Protein AF-A0A5P6NYV6-F1 (afdb_monomer_lite)

Radius of gyration: 44.16 Å; chains: 1; bounding box: 91×89×135 Å

Organism: NCBI:txid244734

pLDDT: mean 71.43, std 21.89, range [35.16, 98.62]

Foldseek 3Di:
DPDPPPVVVVVVVVVVVCCVVVVVVPPCDDPPDDDPDDDDDPDDDDDDDDDDDDDDDDDDDDDDDDDDDDDDDDDDDDDDDDDDDDDDDDDDDDDDDDDDDDDDDDDDPDPDPPVVVVVVVVVVVVVVVVVVVVVVVVCVVQPPDVVNVVVVVVVVVVVCVVVVVPPDDPDPPPDPPPDPPQPDCVVCVPSNVVVVVVVVCVVCVVVVVVVLVVQQVVLQVVLCVVVPPLLVVLVVVLVPDDPPDPVSVVLQVCLSPDNRSSVSSSVVSVVVVCCVQCNPDVVSSVVVVVVVVVVVLVVDPVSVVVVVVVVVVDVVVDDPDDPPPVPPDDPPPPDDDDDDDDDDPDPPPPPPCVVVVVVVVVVD

Sequence (364 aa):
MGQLREVDAISDAIMETEKEIAGEAWGNEETSALDETGGRALESMGQGLEGQHEVEDGDASSEEQEDGDSEETEEAEEGEDGEEGDEAGTETAGDGKTAQQQREQEPPAGRVPSGKLREEAEKRRLAEARVTELEAKLAGTTGDNPKIAALEAQLQQLTSILNGQRQSPQAVKEEPKAEPEVPDIFENPKGFVEHILGAVQQAVAPVRQDVRKNAVETSFALAHATHKDTFGKAFEAINGLNPQNPDDRATVQRIYNSANPGEELVRWHKRSQALARFGEDPDAAEARIREDTRQALLKDPEFRKQLIADLRGEAAAGENGPARTTTRLPQSLARAGGSNLGVERGDHVVNDNSDQSVADAAWR

Structure (mmCIF, N/CA/C/O backbone):
data_AF-A0A5P6NYV6-F1
#
_entry.id   AF-A0A5P6NYV6-F1
#
loop_
_atom_site.group_PDB
_atom_site.id
_atom_site.type_symbol
_atom_site.label_atom_id
_atom_site.label_alt_id
_atom_site.label_comp_id
_atom_site.label_asym_id
_atom_site.label_entity_id
_atom_site.label_seq_id
_atom_site.pdbx_PDB_ins_code
_atom_site.Cartn_x
_atom_site.Cartn_y
_atom_site.Cartn_z
_atom_site.occupancy
_atom_site.B_iso_or_equiv
_atom_site.auth_seq_id
_atom_site.auth_comp_id
_atom_site.auth_asym_id
_atom_site.auth_atom_id
_atom_site.pdbx_PDB_model_num
ATOM 1 N N . MET A 1 1 ? 19.848 33.951 4.422 1.00 45.72 1 MET A N 1
ATOM 2 C CA . MET A 1 1 ? 20.210 32.650 3.816 1.00 45.72 1 MET A CA 1
ATOM 3 C C . MET A 1 1 ? 21.134 31.897 4.770 1.00 45.72 1 MET A C 1
ATOM 5 O O . MET A 1 1 ? 22.339 31.946 4.588 1.00 45.72 1 MET A O 1
ATOM 9 N N . GLY A 1 2 ? 20.590 31.274 5.822 1.00 50.22 2 GLY A N 1
ATOM 10 C CA . GLY A 1 2 ? 21.421 30.610 6.840 1.00 50.22 2 GLY A CA 1
ATOM 11 C C . GLY A 1 2 ? 20.675 29.761 7.876 1.00 50.22 2 GLY A C 1
ATOM 12 O O . GLY A 1 2 ? 21.238 29.505 8.921 1.00 50.22 2 GLY A O 1
ATOM 13 N N . GLN A 1 3 ? 19.429 29.344 7.618 1.00 52.81 3 GLN A N 1
ATOM 14 C CA . GLN A 1 3 ? 18.601 28.590 8.583 1.00 52.81 3 GLN A CA 1
ATOM 15 C C . GLN A 1 3 ? 18.134 27.220 8.052 1.00 52.81 3 GLN A C 1
ATOM 17 O O . GLN A 1 3 ? 17.243 26.604 8.616 1.00 52.81 3 GLN A O 1
ATOM 22 N N . LEU A 1 4 ? 18.721 26.730 6.954 1.00 48.78 4 LEU A N 1
ATOM 23 C CA . LEU A 1 4 ? 18.316 25.475 6.296 1.00 48.78 4 LEU A CA 1
ATOM 24 C C . LEU A 1 4 ? 19.298 24.309 6.517 1.00 48.78 4 LEU A C 1
ATOM 26 O O . LEU A 1 4 ? 19.184 23.306 5.832 1.00 48.78 4 LEU A O 1
ATOM 30 N N . ARG A 1 5 ? 20.272 24.427 7.431 1.00 55.50 5 ARG A N 1
ATOM 31 C CA . ARG A 1 5 ? 21.264 23.358 7.692 1.00 55.50 5 ARG A CA 1
ATOM 32 C C . ARG A 1 5 ? 21.202 22.739 9.091 1.00 55.50 5 ARG A C 1
ATOM 34 O O . ARG A 1 5 ? 21.848 21.730 9.318 1.00 55.50 5 ARG A O 1
ATOM 41 N N . GLU A 1 6 ? 20.430 23.304 10.015 1.00 53.34 6 GLU A N 1
ATOM 42 C CA . GLU A 1 6 ? 20.328 22.777 11.388 1.00 53.34 6 GLU A CA 1
ATOM 43 C C . GLU A 1 6 ? 19.275 21.663 11.522 1.00 53.34 6 GLU A C 1
ATOM 45 O O . GLU A 1 6 ? 19.345 20.856 12.441 1.00 53.34 6 GLU A O 1
ATOM 50 N N . VAL A 1 7 ? 18.323 21.574 10.584 1.00 54.22 7 VAL A N 1
ATOM 51 C CA . VAL A 1 7 ? 17.251 20.561 10.615 1.00 54.22 7 VAL A CA 1
ATOM 52 C C . VAL A 1 7 ? 17.763 19.165 10.224 1.00 54.22 7 VAL A C 1
ATOM 54 O O . VAL A 1 7 ? 17.265 18.170 10.750 1.00 54.22 7 VAL A O 1
ATOM 57 N N . ASP A 1 8 ? 18.800 19.087 9.384 1.00 62.78 8 ASP A N 1
ATOM 58 C CA . ASP A 1 8 ? 19.423 17.810 9.005 1.00 62.78 8 ASP A CA 1
ATOM 59 C C . ASP A 1 8 ? 20.246 17.222 10.159 1.00 62.78 8 ASP A C 1
ATOM 61 O O . ASP A 1 8 ? 20.111 16.044 10.461 1.00 62.78 8 ASP A O 1
ATOM 65 N N . ALA A 1 9 ? 20.999 18.046 10.897 1.00 64.31 9 ALA A N 1
ATOM 66 C CA . ALA A 1 9 ? 21.828 17.565 12.007 1.00 64.31 9 ALA A CA 1
ATOM 67 C C . ALA A 1 9 ? 21.004 16.951 13.155 1.00 64.31 9 ALA A C 1
ATOM 69 O O . ALA A 1 9 ? 21.427 15.986 13.785 1.00 64.31 9 ALA A O 1
ATOM 70 N N . ILE A 1 10 ? 19.809 17.493 13.417 1.00 60.81 10 ILE A N 1
ATOM 71 C CA . ILE A 1 10 ? 18.901 16.950 14.437 1.00 60.81 10 ILE A CA 1
ATOM 72 C C . ILE A 1 10 ? 18.224 15.669 13.932 1.00 60.81 10 ILE A C 1
ATOM 74 O O . ILE A 1 10 ? 18.033 14.737 14.708 1.00 60.81 10 ILE A O 1
ATOM 78 N N . SER A 1 11 ? 17.888 15.598 12.641 1.00 69.25 11 SER A N 1
ATOM 79 C CA . SER A 1 11 ? 17.292 14.391 12.052 1.00 69.25 11 SER A CA 1
ATOM 80 C C . SER A 1 11 ? 18.287 13.229 12.021 1.00 69.25 11 SER A C 1
ATOM 82 O O . SER A 1 11 ? 17.909 12.105 12.345 1.00 69.25 11 SER A O 1
ATOM 84 N N . ASP A 1 12 ? 19.559 13.502 11.725 1.00 73.31 12 ASP A N 1
ATOM 85 C CA . ASP A 1 12 ? 20.626 12.498 11.760 1.00 73.31 12 ASP A CA 1
ATOM 86 C C . ASP A 1 12 ? 20.886 11.998 13.191 1.00 73.31 12 ASP A C 1
ATOM 88 O O . ASP A 1 12 ? 20.961 10.790 13.409 1.00 73.31 12 ASP A O 1
ATOM 92 N N . ALA A 1 13 ? 20.903 12.894 14.186 1.00 70.62 13 ALA A N 1
ATOM 93 C CA . ALA A 1 13 ? 21.070 12.508 15.590 1.00 70.62 13 ALA A CA 1
ATOM 94 C C . ALA A 1 13 ? 19.907 11.643 16.123 1.00 70.62 13 ALA A C 1
ATOM 96 O O . ALA A 1 13 ? 20.136 10.723 16.911 1.00 70.62 13 ALA A O 1
ATOM 97 N N . ILE A 1 14 ? 18.668 11.904 15.681 1.00 72.12 14 ILE A N 1
ATOM 98 C CA . ILE A 1 14 ? 17.492 11.085 16.030 1.00 72.12 14 ILE A CA 1
ATOM 99 C C . ILE A 1 14 ? 17.562 9.714 15.343 1.00 72.12 14 ILE A C 1
ATOM 101 O O . ILE A 1 14 ? 17.297 8.701 15.985 1.00 72.12 14 ILE A O 1
ATOM 105 N N . MET A 1 15 ? 17.965 9.654 14.069 1.00 75.81 15 MET A N 1
ATOM 106 C CA . MET A 1 15 ? 18.125 8.374 13.366 1.00 75.81 15 MET A CA 1
ATOM 107 C C . MET A 1 15 ? 19.238 7.509 13.970 1.00 75.81 15 MET A C 1
ATOM 109 O O . MET A 1 15 ? 19.109 6.285 13.998 1.00 75.81 15 MET A O 1
ATOM 113 N N . GLU A 1 16 ? 20.320 8.117 14.457 1.00 76.00 16 GLU A N 1
ATOM 114 C CA . GLU A 1 16 ? 21.422 7.388 15.089 1.00 76.00 16 GLU A CA 1
ATOM 115 C C . GLU A 1 16 ? 21.021 6.824 16.462 1.00 76.00 16 GLU A C 1
ATOM 117 O O . GLU A 1 16 ? 21.255 5.645 16.729 1.00 76.00 16 GLU A O 1
ATOM 122 N N . THR A 1 17 ? 20.291 7.598 17.273 1.00 72.62 17 THR A N 1
ATOM 123 C CA . THR A 1 17 ? 19.775 7.124 18.572 1.00 72.62 17 THR A CA 1
ATOM 124 C C . THR A 1 17 ? 18.641 6.102 18.440 1.00 72.62 17 THR A C 1
ATOM 126 O O . THR A 1 17 ? 18.594 5.144 19.213 1.00 72.62 17 THR A O 1
ATOM 129 N N . GLU A 1 18 ? 17.756 6.218 17.442 1.00 72.88 18 GLU A N 1
ATOM 130 C CA . GLU A 1 18 ? 16.756 5.170 17.169 1.00 72.88 18 GLU A CA 1
ATOM 131 C C . GLU A 1 18 ? 17.407 3.858 16.715 1.00 72.88 18 GLU A C 1
ATOM 133 O O . GLU A 1 18 ? 16.921 2.779 17.060 1.00 72.88 18 GLU A O 1
ATOM 138 N N . LYS A 1 19 ? 18.522 3.924 15.979 1.00 72.50 19 LYS A N 1
ATOM 139 C CA . LYS A 1 19 ? 19.246 2.734 15.524 1.00 72.50 19 LYS A CA 1
ATOM 140 C C . LYS A 1 19 ? 19.965 2.014 16.668 1.00 72.50 19 LYS A C 1
ATOM 142 O O . LYS A 1 19 ? 20.001 0.786 16.657 1.00 72.50 19 LYS A O 1
ATOM 147 N N . GLU A 1 20 ? 20.485 2.750 17.647 1.00 68.62 20 GLU A N 1
ATOM 148 C CA . GLU A 1 20 ? 21.112 2.183 18.847 1.00 68.62 20 GLU A CA 1
ATOM 149 C C . GLU A 1 20 ? 20.072 1.481 19.739 1.00 68.62 20 GLU A C 1
ATOM 151 O O . GLU A 1 20 ? 20.229 0.306 20.069 1.00 68.62 20 GLU A O 1
ATOM 156 N N . ILE A 1 21 ? 18.935 2.135 20.010 1.00 65.69 21 ILE A N 1
ATOM 157 C CA . ILE A 1 21 ? 17.871 1.580 20.868 1.00 65.69 21 ILE A CA 1
ATOM 158 C C . ILE A 1 21 ? 17.148 0.399 20.196 1.00 65.69 21 ILE A C 1
ATOM 160 O O . ILE A 1 21 ? 16.809 -0.589 20.852 1.00 65.69 21 ILE A O 1
ATOM 164 N N . ALA A 1 22 ? 16.891 0.473 18.886 1.00 66.12 22 ALA A N 1
ATOM 165 C CA . ALA A 1 22 ? 16.206 -0.601 18.167 1.00 66.12 22 ALA A CA 1
ATOM 166 C C . ALA A 1 22 ? 17.133 -1.778 17.823 1.00 66.12 22 ALA A C 1
ATOM 168 O O . ALA A 1 22 ? 16.659 -2.913 17.730 1.00 66.12 22 ALA A O 1
ATOM 169 N N . GLY A 1 23 ? 18.436 -1.529 17.648 1.00 54.09 23 GLY A N 1
ATOM 170 C CA . GLY A 1 23 ? 19.429 -2.566 17.366 1.00 54.09 23 GLY A CA 1
ATOM 171 C C . GLY A 1 23 ? 19.606 -3.543 18.527 1.00 54.09 23 GLY A C 1
ATOM 172 O O . GLY A 1 23 ? 19.670 -4.752 18.307 1.00 54.09 23 GLY A O 1
ATOM 173 N N . GLU A 1 24 ? 19.592 -3.039 19.761 1.00 51.56 24 GLU A N 1
ATOM 174 C CA . GLU A 1 24 ? 19.810 -3.851 20.964 1.00 51.56 24 GLU A CA 1
ATOM 175 C C . GLU A 1 24 ? 18.581 -4.707 21.338 1.00 51.56 24 GLU A C 1
ATOM 177 O O . GLU A 1 24 ? 18.712 -5.808 21.869 1.00 51.56 24 GLU A O 1
ATOM 182 N N . ALA A 1 25 ? 17.370 -4.265 20.977 1.00 52.41 25 ALA A N 1
ATOM 183 C CA . ALA A 1 25 ? 16.128 -4.991 21.262 1.00 52.41 25 ALA A CA 1
ATOM 184 C C . ALA A 1 25 ? 15.813 -6.133 20.272 1.00 52.41 25 ALA A C 1
ATOM 186 O O . ALA A 1 25 ? 14.946 -6.962 20.555 1.00 52.41 25 ALA A O 1
ATOM 187 N N . TRP A 1 26 ? 16.486 -6.182 19.116 1.00 53.50 26 TRP A N 1
ATOM 188 C CA . TRP A 1 26 ? 16.190 -7.141 18.041 1.00 53.50 26 TRP A CA 1
ATOM 189 C C . TRP A 1 26 ? 17.294 -8.160 17.771 1.00 53.50 26 TRP A C 1
ATOM 191 O O . TRP A 1 26 ? 17.193 -8.863 16.771 1.00 53.50 26 TRP A O 1
ATOM 201 N N . GLY A 1 27 ? 18.304 -8.280 18.643 1.00 46.75 27 GLY A N 1
ATOM 202 C CA . GLY A 1 27 ? 19.208 -9.440 18.680 1.00 46.75 27 GLY A CA 1
ATOM 203 C C . GLY A 1 27 ? 19.739 -9.887 17.316 1.00 46.75 27 GLY A C 1
ATOM 204 O O . GLY A 1 27 ? 19.848 -11.084 17.062 1.00 46.75 27 GLY A O 1
ATOM 205 N N . ASN A 1 28 ? 20.027 -8.943 16.417 1.00 44.19 28 ASN A N 1
ATOM 206 C CA . ASN A 1 28 ? 20.630 -9.251 15.129 1.00 44.19 28 ASN A CA 1
ATOM 207 C C . ASN A 1 28 ? 22.142 -9.340 15.329 1.00 44.19 28 ASN A C 1
ATOM 209 O O . ASN A 1 28 ? 22.897 -8.494 14.851 1.00 44.19 28 ASN A O 1
ATOM 213 N N . GLU A 1 29 ? 22.568 -10.378 16.051 1.00 45.19 29 GLU A N 1
ATOM 214 C CA . GLU A 1 29 ? 23.887 -10.946 15.819 1.00 45.19 29 GLU A CA 1
ATOM 215 C C . GLU A 1 29 ? 23.971 -11.313 14.338 1.00 45.19 29 GLU A C 1
ATOM 217 O O . GLU A 1 29 ? 23.074 -11.937 13.760 1.00 45.19 29 GLU A O 1
ATOM 222 N N . GLU A 1 30 ? 25.040 -10.841 13.714 1.00 43.91 30 GLU A N 1
ATOM 223 C CA . GLU A 1 30 ? 25.398 -11.086 12.332 1.00 43.91 30 GLU A CA 1
ATOM 224 C C . GLU A 1 30 ? 25.262 -12.577 11.997 1.00 43.91 30 GLU A C 1
ATOM 226 O O . GLU A 1 30 ? 26.127 -13.398 12.308 1.00 43.91 30 GLU A O 1
ATOM 231 N N . THR A 1 31 ? 24.186 -12.931 11.290 1.00 40.81 31 THR A N 1
ATOM 232 C CA . THR A 1 31 ? 24.109 -14.195 10.558 1.00 40.81 31 THR A CA 1
ATOM 233 C C . THR A 1 31 ? 25.052 -14.089 9.369 1.00 40.81 31 THR A C 1
ATOM 235 O O . THR A 1 31 ? 24.697 -13.749 8.241 1.00 40.81 31 THR A O 1
ATOM 238 N N . SER A 1 32 ? 26.318 -14.324 9.688 1.00 40.31 32 SER A N 1
ATOM 239 C CA . SER A 1 32 ? 27.393 -14.586 8.756 1.00 40.31 32 SER A CA 1
ATOM 240 C C . SER A 1 32 ? 26.958 -15.670 7.770 1.00 40.31 32 SER A C 1
ATOM 242 O O . SER A 1 32 ? 26.431 -16.724 8.121 1.00 40.31 32 SER A O 1
ATOM 244 N N . ALA A 1 33 ? 27.148 -15.357 6.493 1.00 49.09 33 ALA A N 1
ATOM 245 C CA . ALA A 1 33 ? 26.894 -16.239 5.375 1.00 49.09 33 ALA A CA 1
ATOM 246 C C . ALA A 1 33 ? 27.782 -17.487 5.470 1.00 49.09 33 ALA A C 1
ATOM 248 O O . ALA A 1 33 ? 28.960 -17.421 5.132 1.00 49.09 33 ALA A O 1
ATOM 249 N N . LEU A 1 34 ? 27.215 -18.609 5.910 1.00 46.88 34 LEU A N 1
ATOM 250 C CA . LEU A 1 34 ? 27.784 -19.953 5.795 1.00 46.88 34 LEU A CA 1
ATOM 251 C C . LEU A 1 34 ? 26.662 -20.971 6.032 1.00 46.88 34 LEU A C 1
ATOM 253 O O . LEU A 1 34 ? 26.272 -21.199 7.168 1.00 46.88 34 LEU A O 1
ATOM 257 N N . ASP A 1 35 ? 26.094 -21.518 4.955 1.00 38.09 35 ASP A N 1
ATOM 258 C CA . ASP A 1 35 ? 26.150 -22.958 4.645 1.00 38.09 35 ASP A CA 1
ATOM 259 C C . ASP A 1 35 ? 25.293 -23.246 3.393 1.00 38.09 35 ASP A C 1
ATOM 261 O O . ASP A 1 35 ? 24.081 -23.468 3.445 1.00 38.09 35 ASP A O 1
ATOM 265 N N . GLU A 1 36 ? 25.938 -23.217 2.224 1.00 46.94 36 GLU A N 1
ATOM 266 C CA . GLU A 1 36 ? 25.443 -23.864 1.008 1.00 46.94 36 GLU A CA 1
ATOM 267 C C . GLU A 1 36 ? 25.688 -25.377 1.105 1.00 46.94 36 GLU A C 1
ATOM 269 O O . GLU A 1 36 ? 26.471 -25.940 0.343 1.00 46.94 36 GLU A O 1
ATOM 274 N N . THR A 1 37 ? 25.000 -26.080 2.001 1.00 44.66 37 THR A N 1
ATOM 275 C CA . THR A 1 37 ? 24.811 -27.525 1.839 1.00 44.66 37 THR A CA 1
ATOM 276 C C . THR A 1 37 ? 23.390 -27.931 2.211 1.00 44.66 37 THR A C 1
ATOM 278 O O . THR A 1 37 ? 22.928 -27.854 3.345 1.00 44.66 37 THR A O 1
ATOM 281 N N . GLY A 1 38 ? 22.645 -28.345 1.186 1.00 49.50 38 GLY A N 1
ATOM 282 C CA . GLY A 1 38 ? 21.266 -28.784 1.312 1.00 49.50 38 GLY A CA 1
ATOM 283 C C . GLY A 1 38 ? 21.120 -30.002 2.223 1.00 49.50 38 GLY A C 1
ATOM 284 O O . GLY A 1 38 ? 21.649 -31.074 1.940 1.00 49.50 38 GLY A O 1
ATOM 285 N N . GLY A 1 39 ? 20.291 -29.849 3.252 1.00 43.47 39 GLY A N 1
ATOM 286 C CA . GLY A 1 39 ? 19.794 -30.935 4.087 1.00 43.47 39 GLY A CA 1
ATOM 287 C C . GLY A 1 39 ? 18.360 -30.655 4.518 1.00 43.47 39 GLY A C 1
ATOM 288 O O . GLY A 1 39 ? 18.115 -30.031 5.543 1.00 43.47 39 GLY A O 1
ATOM 289 N N . ARG A 1 40 ? 17.384 -31.110 3.723 1.00 52.56 40 ARG A N 1
ATOM 290 C CA . ARG A 1 40 ? 15.976 -31.161 4.135 1.00 52.56 40 ARG A CA 1
ATOM 291 C C . ARG A 1 40 ? 15.805 -32.263 5.183 1.00 52.56 40 ARG A C 1
ATOM 293 O O . ARG A 1 40 ? 15.750 -33.434 4.822 1.00 52.56 40 ARG A O 1
ATOM 300 N N . ALA A 1 41 ? 15.650 -31.880 6.444 1.00 46.06 41 ALA A N 1
ATOM 301 C CA . ALA A 1 41 ? 15.046 -32.708 7.486 1.00 46.06 41 ALA A CA 1
ATOM 302 C C . ALA A 1 41 ? 14.082 -31.833 8.298 1.00 46.06 41 ALA A C 1
ATOM 304 O O . ALA A 1 41 ? 14.382 -31.363 9.389 1.00 46.06 41 ALA A O 1
ATOM 305 N N . LEU A 1 42 ? 12.928 -31.556 7.691 1.00 51.06 42 LEU A N 1
ATOM 306 C CA . LEU A 1 42 ? 11.812 -30.843 8.297 1.00 51.06 42 LEU A CA 1
ATOM 307 C C . LEU A 1 42 ? 10.813 -31.875 8.825 1.00 51.06 42 LEU A C 1
ATOM 309 O O . LEU A 1 42 ? 9.749 -32.046 8.250 1.00 51.06 42 LEU A O 1
ATOM 313 N N . GLU A 1 43 ? 11.184 -32.608 9.870 1.00 50.41 43 GLU A N 1
ATOM 314 C CA . GLU A 1 43 ? 10.279 -33.488 10.612 1.00 50.41 43 GLU A CA 1
ATOM 315 C C . GLU A 1 43 ? 10.879 -33.725 12.004 1.00 50.41 43 GLU A C 1
ATOM 317 O O . GLU A 1 43 ? 12.049 -34.068 12.121 1.00 50.41 43 GLU A O 1
ATOM 322 N N . SER A 1 44 ? 10.059 -33.560 13.046 1.00 57.62 44 SER A N 1
ATOM 323 C CA . SER A 1 44 ? 10.363 -33.836 14.460 1.00 57.62 44 SER A CA 1
ATOM 324 C C . SER A 1 44 ? 11.037 -32.728 15.285 1.00 57.62 44 SER A C 1
ATOM 326 O O . SER A 1 44 ? 12.153 -32.903 15.757 1.00 57.62 44 SER A O 1
ATOM 328 N N . MET A 1 45 ? 10.292 -31.671 15.629 1.00 48.06 45 MET A N 1
ATOM 329 C CA . MET A 1 45 ? 10.371 -31.084 16.980 1.00 48.06 45 MET A CA 1
ATOM 330 C C . MET A 1 45 ? 8.988 -30.618 17.431 1.00 48.06 45 MET A C 1
ATOM 332 O O . MET A 1 45 ? 8.571 -29.481 17.235 1.00 48.06 45 MET A O 1
ATOM 336 N N . GLY A 1 46 ? 8.258 -31.557 18.017 1.00 51.31 46 GLY A N 1
ATOM 337 C CA . GLY A 1 46 ? 6.996 -31.317 18.691 1.00 51.31 46 GLY A CA 1
ATOM 338 C C . GLY A 1 46 ? 6.740 -32.448 19.672 1.00 51.31 46 GLY A C 1
ATOM 339 O O . GLY A 1 46 ? 5.952 -33.329 19.356 1.00 51.31 46 GLY A O 1
ATOM 340 N N . GLN A 1 47 ? 7.439 -32.451 20.815 1.00 48.78 47 GLN A N 1
ATOM 341 C CA . GLN A 1 47 ? 7.050 -33.169 22.042 1.00 48.78 47 GLN A CA 1
ATOM 342 C C . GLN A 1 47 ? 8.027 -32.900 23.205 1.00 48.78 47 GLN A C 1
ATOM 344 O O . GLN A 1 47 ? 9.232 -33.033 23.030 1.00 48.78 47 GLN A O 1
ATOM 349 N N . GLY A 1 48 ? 7.473 -32.591 24.388 1.00 47.66 48 GLY A N 1
ATOM 350 C CA . GLY A 1 48 ? 8.160 -32.474 25.690 1.00 47.66 48 GLY A CA 1
ATOM 351 C C . GLY A 1 48 ? 8.465 -31.019 26.059 1.00 47.66 48 GLY A C 1
ATOM 352 O O . GLY A 1 48 ? 9.379 -30.434 25.503 1.00 47.66 48 GLY A O 1
ATOM 353 N N . LEU A 1 49 ? 7.705 -30.294 26.884 1.00 45.56 49 LEU A N 1
ATOM 354 C CA . LEU A 1 49 ? 7.016 -30.634 28.135 1.00 45.56 49 LEU A CA 1
ATOM 355 C C . LEU A 1 49 ? 7.970 -31.181 29.220 1.00 45.56 49 LEU A C 1
ATOM 357 O O . LEU A 1 49 ? 8.458 -32.297 29.109 1.00 45.56 49 LEU A O 1
ATOM 361 N N . GLU A 1 50 ? 8.104 -30.371 30.278 1.00 46.91 50 GLU A N 1
ATOM 362 C CA . GLU A 1 50 ? 8.428 -30.716 31.674 1.00 46.91 50 GLU A CA 1
ATOM 363 C C . GLU A 1 50 ? 9.898 -30.915 32.087 1.00 46.91 50 GLU A C 1
ATOM 365 O O . GLU A 1 50 ? 10.484 -31.972 31.914 1.00 46.91 50 GLU A O 1
ATOM 370 N N . GLY A 1 51 ? 10.402 -29.924 32.836 1.00 49.84 51 GLY A N 1
ATOM 371 C CA . GLY A 1 51 ? 10.890 -30.172 34.195 1.00 49.84 51 GLY A CA 1
ATOM 372 C C . GLY A 1 51 ? 12.372 -30.513 34.393 1.00 49.84 51 GLY A C 1
ATOM 373 O O . GLY A 1 51 ? 12.837 -31.562 33.981 1.00 49.84 51 GLY A O 1
ATOM 374 N N . GLN A 1 52 ? 13.007 -29.690 35.238 1.00 43.91 52 GLN A N 1
ATOM 375 C CA . GLN A 1 52 ? 14.156 -30.008 36.103 1.00 43.91 52 GLN A CA 1
ATOM 376 C C . GLN A 1 52 ? 15.527 -30.150 35.417 1.00 43.91 52 GLN A C 1
ATOM 378 O O . GLN A 1 52 ? 15.785 -31.103 34.697 1.00 43.91 52 GLN A O 1
ATOM 383 N N . HIS A 1 53 ? 16.463 -29.256 35.748 1.00 39.75 53 HIS A N 1
ATOM 384 C CA . HIS A 1 53 ? 17.524 -29.495 36.744 1.00 39.75 53 HIS A CA 1
ATOM 385 C C . HIS A 1 53 ? 18.685 -28.510 36.500 1.00 39.75 53 HIS A C 1
ATOM 387 O O . HIS A 1 53 ? 19.196 -28.397 35.391 1.00 39.75 53 HIS A O 1
ATOM 393 N N . GLU A 1 54 ? 19.067 -27.779 37.548 1.00 45.78 54 GLU A N 1
ATOM 394 C CA . GLU A 1 54 ? 20.360 -27.094 37.666 1.00 45.78 54 GLU A CA 1
ATOM 395 C C . GLU A 1 54 ? 21.533 -28.085 37.523 1.00 45.78 54 GLU A C 1
ATOM 397 O O . GLU A 1 54 ? 21.379 -29.255 37.870 1.00 45.78 54 GLU A O 1
ATOM 402 N N . VAL A 1 55 ? 22.700 -27.600 37.081 1.00 43.00 55 VAL A N 1
ATOM 403 C CA . VAL A 1 55 ? 23.997 -27.606 37.805 1.00 43.00 55 VAL A CA 1
ATOM 404 C C . VAL A 1 55 ? 25.158 -27.380 36.813 1.00 43.00 55 VAL A C 1
ATOM 406 O O . VAL A 1 55 ? 25.293 -28.096 35.828 1.00 43.00 55 VAL A O 1
ATOM 409 N N . GLU A 1 56 ? 25.918 -26.327 37.133 1.00 39.34 56 GLU A N 1
ATOM 410 C CA . GLU A 1 56 ? 27.366 -26.042 37.032 1.00 39.34 56 GLU A CA 1
ATOM 411 C C . GLU A 1 56 ? 28.301 -26.615 35.936 1.00 39.34 56 GLU A C 1
ATOM 413 O O . GLU A 1 56 ? 28.262 -27.781 35.559 1.00 39.34 56 GLU A O 1
ATOM 418 N N . ASP A 1 57 ? 29.259 -25.730 35.608 1.00 39.03 57 ASP A N 1
ATOM 419 C CA . ASP A 1 57 ? 30.710 -25.928 35.399 1.00 39.03 57 ASP A CA 1
ATOM 420 C C . ASP A 1 57 ? 31.310 -25.743 33.990 1.00 39.03 57 ASP A C 1
ATOM 422 O O . ASP A 1 57 ? 30.934 -26.394 33.017 1.00 39.03 57 ASP A O 1
ATOM 426 N N . GLY A 1 58 ? 32.355 -24.897 33.948 1.00 36.12 58 GLY A N 1
ATOM 427 C CA . GLY A 1 58 ? 33.372 -24.788 32.888 1.00 36.12 58 GLY A CA 1
ATOM 428 C C . GLY A 1 58 ? 33.512 -23.368 32.324 1.00 36.12 58 GLY A C 1
ATOM 429 O O . GLY A 1 58 ? 32.849 -23.031 31.353 1.00 36.12 58 GLY A O 1
ATOM 430 N N . ASP A 1 59 ? 34.195 -22.433 32.989 1.00 40.72 59 ASP A N 1
ATOM 431 C CA . ASP A 1 59 ? 35.660 -22.232 32.961 1.00 40.72 59 ASP A CA 1
ATOM 432 C C . ASP A 1 59 ? 36.227 -21.951 31.551 1.00 40.72 59 ASP A C 1
ATOM 434 O O . ASP A 1 59 ? 36.388 -22.868 30.747 1.00 40.72 59 ASP A O 1
ATOM 438 N N . ALA A 1 60 ? 36.544 -20.679 31.277 1.00 42.69 60 ALA A N 1
ATOM 439 C CA . ALA A 1 60 ? 37.628 -20.273 30.378 1.00 42.69 60 ALA A CA 1
ATOM 440 C C . ALA A 1 60 ? 37.977 -18.785 30.582 1.00 42.69 60 ALA A C 1
ATOM 442 O O . ALA A 1 60 ? 37.280 -17.880 30.123 1.00 42.69 60 ALA A O 1
ATOM 443 N N . SER A 1 61 ? 39.087 -18.569 31.280 1.00 40.31 61 SER A N 1
ATOM 444 C CA . SER A 1 61 ? 39.852 -17.330 31.416 1.00 40.31 61 SER A CA 1
ATOM 445 C C . SER A 1 61 ? 40.181 -16.630 30.088 1.00 40.31 61 SER A C 1
ATOM 447 O O . SER A 1 61 ? 40.535 -17.291 29.115 1.00 40.31 61 SER A O 1
ATOM 449 N N . SER A 1 62 ? 40.242 -15.292 30.098 1.00 38.59 62 SER A N 1
ATOM 450 C CA . SER A 1 62 ? 41.320 -14.564 29.411 1.00 38.59 62 SER A CA 1
ATOM 451 C C . SER A 1 62 ? 41.560 -13.187 30.039 1.00 38.59 62 SER A C 1
ATOM 453 O O . SER A 1 62 ? 40.692 -12.319 30.045 1.00 38.59 62 SER A O 1
ATOM 455 N N . GLU A 1 63 ? 42.780 -13.075 30.553 1.00 39.44 63 GLU A N 1
ATOM 456 C CA . GLU A 1 63 ? 43.587 -11.948 31.042 1.00 39.44 63 GLU A CA 1
ATOM 4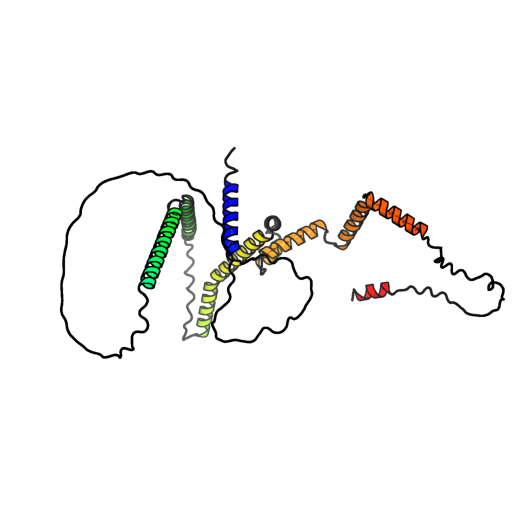57 C C . GLU A 1 63 ? 43.484 -10.668 30.178 1.00 39.44 63 GLU A C 1
ATOM 459 O O . GLU A 1 63 ? 43.339 -10.743 28.959 1.00 39.44 63 GLU A O 1
ATOM 464 N N . GLU A 1 64 ? 43.293 -9.502 30.807 1.00 41.50 64 GLU A N 1
ATOM 465 C CA . GLU A 1 64 ? 44.301 -8.462 31.141 1.00 41.50 64 GLU A CA 1
ATOM 466 C C . GLU A 1 64 ? 44.960 -7.761 29.937 1.00 41.50 64 GLU A C 1
ATOM 468 O O . GLU A 1 64 ? 45.788 -8.343 29.241 1.00 41.50 64 GLU A O 1
ATOM 473 N N . GLN A 1 65 ? 44.708 -6.450 29.797 1.00 40.19 65 GLN A N 1
ATOM 474 C CA . GLN A 1 65 ? 45.804 -5.498 29.603 1.00 40.19 65 GLN A CA 1
ATOM 475 C C . GLN A 1 65 ? 45.453 -4.086 30.104 1.00 40.19 65 GLN A C 1
ATOM 477 O O . GLN A 1 65 ? 44.400 -3.534 29.789 1.00 40.19 65 GLN A O 1
ATOM 482 N N . GLU A 1 66 ? 46.366 -3.581 30.933 1.00 39.12 66 GLU A N 1
ATOM 483 C CA . GLU A 1 66 ? 46.450 -2.279 31.597 1.00 39.12 66 GLU A CA 1
ATOM 484 C C . GLU A 1 66 ? 46.839 -1.117 30.655 1.00 39.12 66 GLU A C 1
ATOM 486 O O . GLU A 1 66 ? 47.137 -1.312 29.478 1.00 39.12 66 GLU A O 1
ATOM 491 N N . ASP A 1 67 ? 46.923 0.062 31.289 1.00 38.78 67 ASP A N 1
ATOM 492 C CA . ASP A 1 67 ? 47.523 1.344 30.896 1.00 38.78 67 ASP A CA 1
ATOM 493 C C . ASP A 1 67 ? 46.611 2.271 30.076 1.00 38.78 67 ASP A C 1
ATOM 495 O O . ASP A 1 67 ? 46.165 1.946 28.985 1.00 38.78 67 ASP A O 1
ATOM 499 N N . GLY A 1 68 ? 46.283 3.489 30.499 1.00 35.81 68 GLY A N 1
ATOM 500 C CA . GLY A 1 68 ? 46.850 4.354 31.526 1.00 35.81 68 GLY A CA 1
ATOM 501 C C . GLY A 1 68 ? 46.727 5.797 31.019 1.00 35.81 68 GLY A C 1
ATOM 502 O O . GLY A 1 68 ? 46.851 6.030 29.821 1.00 35.81 68 GLY A O 1
ATOM 503 N N . ASP A 1 69 ? 46.448 6.731 31.924 1.00 41.78 69 ASP A N 1
ATOM 504 C CA . ASP A 1 69 ? 47.032 8.080 32.004 1.00 41.78 69 ASP A CA 1
ATOM 505 C C . ASP A 1 69 ? 46.036 9.159 32.466 1.00 41.78 69 ASP A C 1
ATOM 507 O O . ASP A 1 69 ? 44.867 9.226 32.090 1.00 41.78 69 ASP A O 1
ATOM 511 N N . SER A 1 70 ? 46.583 9.941 33.379 1.00 38.88 70 SER A N 1
ATOM 512 C CA . SER A 1 70 ? 46.066 10.992 34.236 1.00 38.88 70 SER A CA 1
ATOM 513 C C . SER A 1 70 ? 45.761 12.312 33.519 1.00 38.88 70 SER A C 1
ATOM 515 O O . SER A 1 70 ? 46.352 12.609 32.491 1.00 38.88 70 SER A O 1
ATOM 517 N N . GLU A 1 71 ? 44.903 13.149 34.111 1.00 38.41 71 GLU A N 1
ATOM 518 C CA . GLU A 1 71 ? 45.357 14.434 34.669 1.00 38.41 71 GLU A CA 1
ATOM 519 C C . GLU A 1 71 ? 44.293 15.081 35.574 1.00 38.41 71 GLU A C 1
ATOM 521 O O . GLU A 1 71 ? 43.085 14.997 35.348 1.00 38.41 71 GLU A O 1
ATOM 526 N N . GLU A 1 72 ? 44.808 15.682 36.645 1.00 42.06 72 GLU A N 1
ATOM 527 C CA . GLU A 1 72 ? 44.145 16.489 37.665 1.00 42.06 72 GLU A CA 1
ATOM 528 C C . GLU A 1 72 ? 43.498 17.751 37.085 1.00 42.06 72 GLU A C 1
ATOM 530 O O . GLU A 1 72 ? 44.048 18.379 36.186 1.00 42.06 72 GLU A O 1
ATOM 535 N N . THR A 1 73 ? 42.434 18.248 37.720 1.00 35.56 73 THR A N 1
ATOM 536 C CA . THR A 1 73 ? 42.357 19.682 38.047 1.00 35.56 73 THR A CA 1
ATOM 537 C C . THR A 1 73 ? 41.512 19.858 39.307 1.00 35.56 73 THR A C 1
ATOM 539 O O . THR A 1 73 ? 40.325 19.534 39.335 1.00 35.56 73 THR A O 1
ATOM 542 N N . GLU A 1 74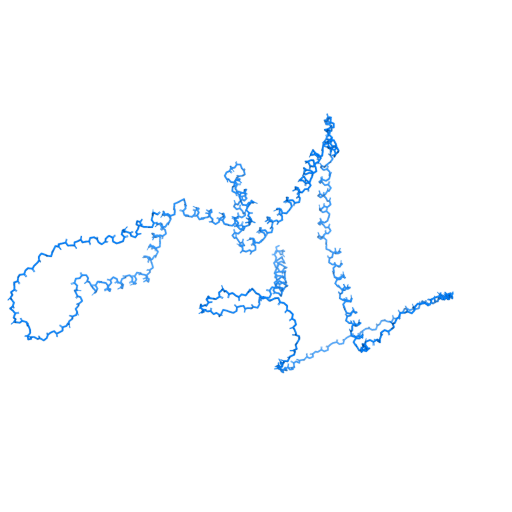 ? 42.167 20.334 40.362 1.00 40.91 74 GLU A N 1
ATOM 543 C CA . GLU A 1 74 ? 41.560 20.874 41.574 1.00 40.91 74 GLU A CA 1
ATOM 544 C C . GLU A 1 74 ? 40.798 22.164 41.250 1.00 40.91 74 GLU A C 1
ATOM 546 O O . GLU A 1 74 ? 41.312 22.994 40.510 1.00 40.91 74 GLU A O 1
ATOM 551 N N . GLU A 1 75 ? 39.649 22.404 41.880 1.00 39.94 75 GLU A N 1
ATOM 552 C CA . GLU A 1 75 ? 39.370 23.745 42.397 1.00 39.94 75 GLU A CA 1
ATOM 553 C C . GLU A 1 75 ? 38.399 23.672 43.578 1.00 39.94 75 GLU A C 1
ATOM 555 O O . GLU A 1 75 ? 37.331 23.060 43.532 1.00 39.94 75 GLU A O 1
ATOM 560 N N . ALA A 1 76 ? 38.864 24.259 44.674 1.00 44.06 76 ALA A N 1
ATOM 561 C CA . ALA A 1 76 ? 38.150 24.477 45.910 1.00 44.06 76 ALA A CA 1
ATOM 562 C C . ALA A 1 76 ? 37.221 25.686 45.769 1.00 44.06 76 ALA A C 1
ATOM 564 O O . ALA A 1 76 ? 37.631 26.698 45.211 1.00 44.06 76 ALA A O 1
ATOM 565 N N . GLU A 1 77 ? 36.047 25.643 46.394 1.00 40.00 77 GLU A N 1
ATOM 566 C CA . GLU A 1 77 ? 35.487 26.857 46.983 1.00 40.00 77 GLU A CA 1
ATOM 567 C C . GLU A 1 77 ? 34.665 26.525 48.234 1.00 40.00 77 GLU A C 1
ATOM 569 O O . GLU A 1 77 ? 33.727 25.727 48.220 1.00 40.00 77 GLU A O 1
ATOM 574 N N . GLU A 1 78 ? 35.112 27.125 49.336 1.00 45.12 78 GLU A N 1
ATOM 575 C CA . GLU A 1 78 ? 34.441 27.226 50.624 1.00 45.12 78 GLU A CA 1
ATOM 576 C C . GLU A 1 78 ? 33.224 28.159 50.519 1.00 45.12 78 GLU A C 1
ATOM 578 O O . GLU A 1 78 ? 33.251 29.163 49.810 1.00 45.12 78 GLU A O 1
ATOM 583 N N . GLY A 1 79 ? 32.176 27.864 51.288 1.00 35.38 79 GLY A N 1
ATOM 584 C CA . GLY A 1 79 ? 31.004 28.725 51.427 1.00 35.38 79 GLY A CA 1
ATOM 585 C C . GLY A 1 79 ? 30.198 28.373 52.673 1.00 35.38 79 GLY A C 1
ATOM 586 O O . GLY A 1 79 ? 29.354 27.486 52.644 1.00 35.38 79 GLY A O 1
ATOM 587 N N . GLU A 1 80 ? 30.540 29.071 53.750 1.00 35.16 80 GLU A N 1
ATOM 588 C CA . GLU A 1 80 ? 30.056 29.062 55.135 1.00 35.16 80 GLU A CA 1
ATOM 589 C C . GLU A 1 80 ? 28.551 29.371 55.338 1.00 35.16 80 GLU A C 1
ATOM 591 O O . GLU A 1 80 ? 27.943 30.115 54.572 1.00 35.16 80 GLU A O 1
ATOM 596 N N . ASP A 1 81 ? 28.054 28.878 56.481 1.00 35.75 81 ASP A N 1
ATOM 597 C CA . ASP A 1 81 ? 27.042 29.441 57.397 1.00 35.75 81 ASP A CA 1
ATOM 598 C C . ASP A 1 81 ? 25.529 29.467 57.093 1.00 35.75 81 ASP A C 1
ATOM 600 O O . ASP A 1 81 ? 25.049 29.988 56.088 1.00 35.75 81 ASP A O 1
ATOM 604 N N . GLY A 1 82 ? 24.755 29.027 58.106 1.00 36.38 82 GLY A N 1
ATOM 605 C CA . GLY A 1 82 ? 23.372 29.484 58.306 1.00 36.38 82 GLY A CA 1
ATOM 606 C C . GLY A 1 82 ? 22.418 28.617 59.144 1.00 36.38 82 GLY A C 1
ATOM 607 O O . GLY A 1 82 ? 21.476 28.072 58.589 1.00 36.38 82 GLY A O 1
ATOM 608 N N . GLU A 1 83 ? 22.645 28.562 60.462 1.00 38.97 83 GLU A N 1
ATOM 609 C CA . GLU A 1 83 ? 21.653 28.583 61.570 1.00 38.97 83 GLU A CA 1
ATOM 610 C C . GLU A 1 83 ? 20.458 27.592 61.666 1.00 38.97 83 GLU A C 1
ATOM 612 O O . GLU A 1 83 ? 19.478 27.635 60.930 1.00 38.97 83 GLU A O 1
ATOM 617 N N . GLU A 1 84 ? 20.542 26.769 62.722 1.00 39.91 84 GLU A N 1
ATOM 618 C CA . GLU A 1 84 ? 19.619 26.636 63.874 1.00 39.91 84 GLU A CA 1
ATOM 619 C C . GLU A 1 84 ? 18.083 26.687 63.693 1.00 39.91 84 GLU A C 1
ATOM 621 O O . GLU A 1 84 ? 17.484 27.666 63.258 1.00 39.91 84 GLU A O 1
ATOM 626 N N . GLY A 1 85 ? 17.421 25.651 64.229 1.00 40.81 85 GLY A N 1
ATOM 627 C CA . GLY A 1 85 ? 15.978 25.603 64.463 1.00 40.81 85 GLY A CA 1
ATOM 628 C C . GLY A 1 85 ? 15.591 24.412 65.341 1.00 40.81 85 GLY A C 1
ATOM 629 O O . GLY A 1 85 ? 15.360 23.313 64.848 1.00 40.81 85 GLY A O 1
ATOM 630 N N . ASP A 1 86 ? 15.588 24.664 66.642 1.00 38.41 86 ASP A N 1
ATOM 631 C CA . ASP A 1 86 ? 15.430 23.757 67.778 1.00 38.41 86 ASP A CA 1
ATOM 632 C C . ASP A 1 86 ? 13.959 23.334 68.058 1.00 38.41 86 ASP A C 1
ATOM 634 O O . ASP A 1 86 ? 13.008 23.938 67.561 1.00 38.41 86 ASP A O 1
ATOM 638 N N . GLU A 1 87 ? 13.824 22.344 68.948 1.00 38.72 87 GLU A N 1
ATOM 639 C CA . GLU A 1 87 ? 12.681 22.026 69.834 1.00 38.72 87 GLU A CA 1
ATOM 640 C C . GLU A 1 87 ? 11.473 21.143 69.396 1.00 38.72 87 GLU A C 1
ATOM 642 O O . GLU A 1 87 ? 10.463 21.577 68.852 1.00 38.72 87 GLU A O 1
ATOM 647 N N . ALA A 1 88 ? 11.564 19.873 69.829 1.00 40.84 88 ALA A N 1
ATOM 648 C CA . ALA A 1 88 ? 10.843 19.268 70.974 1.00 40.84 88 ALA A CA 1
ATOM 649 C C . ALA A 1 88 ? 9.336 18.889 70.941 1.00 40.84 88 ALA A C 1
ATOM 651 O O . ALA A 1 88 ? 8.438 19.704 70.767 1.00 40.84 88 ALA A O 1
ATOM 652 N N . GLY A 1 89 ? 9.099 17.645 71.405 1.00 40.41 89 GLY A N 1
ATOM 653 C CA . GLY A 1 89 ? 7.923 17.206 72.185 1.00 40.41 89 GLY A CA 1
ATOM 654 C C . GLY A 1 89 ? 6.822 16.497 71.379 1.00 40.41 89 GLY A C 1
ATOM 655 O O . GLY A 1 89 ? 6.483 16.933 70.296 1.00 40.41 89 GLY A O 1
ATOM 656 N N . THR A 1 90 ? 6.176 15.409 71.814 1.00 38.06 90 THR A N 1
ATOM 657 C CA . THR A 1 90 ? 5.998 14.867 73.169 1.00 38.06 90 THR A CA 1
ATOM 658 C C . THR A 1 90 ? 5.537 13.402 73.088 1.00 38.06 90 THR A C 1
ATOM 660 O O . THR A 1 90 ? 4.796 13.007 72.191 1.00 38.06 90 THR A O 1
ATOM 663 N N . GLU A 1 91 ? 5.965 12.611 74.069 1.00 45.03 91 GLU A N 1
ATOM 664 C CA . GLU A 1 91 ? 5.499 11.263 74.393 1.00 45.03 91 GLU A CA 1
ATOM 665 C C . GLU A 1 91 ? 3.989 11.206 74.697 1.00 45.03 91 GLU A C 1
ATOM 667 O O . GLU A 1 91 ? 3.415 12.136 75.263 1.00 45.03 91 GLU A O 1
ATOM 672 N N . THR A 1 92 ? 3.345 10.059 74.469 1.00 40.62 92 THR A N 1
ATOM 673 C CA . THR A 1 92 ? 2.355 9.554 75.437 1.00 40.62 92 THR A CA 1
ATOM 674 C C . THR A 1 92 ? 2.189 8.044 75.321 1.00 40.62 92 THR A C 1
ATOM 676 O O . THR A 1 92 ? 1.794 7.498 74.294 1.00 40.62 92 THR A O 1
ATOM 679 N N . ALA A 1 93 ? 2.513 7.382 76.428 1.00 45.97 93 ALA A N 1
ATOM 680 C CA . ALA A 1 93 ? 2.263 5.981 76.705 1.00 45.97 93 ALA A CA 1
ATOM 681 C C . ALA A 1 93 ? 0.768 5.707 76.954 1.00 45.97 93 ALA A C 1
ATOM 683 O O . ALA A 1 93 ? 0.045 6.558 77.471 1.00 45.97 93 ALA A O 1
ATOM 684 N N . GLY A 1 94 ? 0.334 4.477 76.665 1.00 35.78 94 GLY A N 1
ATOM 685 C CA . GLY A 1 94 ? -1.003 3.979 76.982 1.00 35.78 94 GLY A CA 1
ATOM 686 C C . GLY A 1 94 ? -1.070 2.452 76.947 1.00 35.78 94 GLY A C 1
ATOM 687 O O . GLY A 1 94 ? -1.208 1.852 75.890 1.00 35.78 94 GLY A O 1
ATOM 688 N N . ASP A 1 95 ? -0.938 1.867 78.134 1.00 38.84 95 ASP A N 1
ATOM 689 C CA . ASP A 1 95 ? -1.027 0.455 78.530 1.00 38.84 95 ASP A CA 1
ATOM 690 C C . ASP A 1 95 ? -2.382 -0.210 78.174 1.00 38.84 95 ASP A C 1
ATOM 692 O O . ASP A 1 95 ? -3.411 0.468 78.140 1.00 38.84 95 ASP A O 1
ATOM 696 N N . GLY A 1 96 ? -2.416 -1.537 77.960 1.00 36.22 96 GLY A N 1
ATOM 697 C CA . GLY A 1 96 ? -3.677 -2.243 77.666 1.00 36.22 96 GLY A CA 1
ATOM 698 C C . GLY A 1 96 ? -3.652 -3.727 77.250 1.00 36.22 96 GLY A C 1
ATOM 699 O O . GLY A 1 96 ? -4.288 -4.093 76.274 1.00 36.22 96 GLY A O 1
ATOM 700 N N . LYS A 1 97 ? -2.935 -4.580 77.989 1.00 40.44 97 LYS A N 1
ATOM 701 C CA . LYS A 1 97 ? -3.203 -6.011 78.307 1.00 40.44 97 LYS A CA 1
ATOM 702 C C . LYS A 1 97 ? -4.125 -6.923 77.429 1.00 40.44 97 LYS A C 1
ATOM 704 O O . LYS A 1 97 ? -5.342 -6.785 77.405 1.00 40.44 97 LYS A O 1
ATOM 709 N N . THR A 1 98 ? -3.531 -8.077 77.065 1.00 39.47 98 THR A N 1
ATOM 710 C CA . THR A 1 98 ? -4.065 -9.475 76.988 1.00 39.47 98 THR A CA 1
ATOM 711 C C . THR A 1 98 ? -5.024 -9.922 75.870 1.00 39.47 98 THR A C 1
ATOM 713 O O . THR A 1 98 ? -6.213 -9.648 75.928 1.00 39.47 98 THR A O 1
ATOM 716 N N . ALA A 1 99 ? -4.552 -10.847 75.016 1.00 40.59 99 ALA A N 1
ATOM 717 C CA . ALA A 1 99 ? -5.030 -12.243 74.970 1.00 40.59 99 ALA A CA 1
ATOM 718 C C . ALA A 1 99 ? -4.097 -13.134 74.120 1.00 40.59 99 ALA A C 1
ATOM 720 O O . ALA A 1 99 ? -3.746 -12.808 72.991 1.00 40.59 99 ALA A O 1
ATOM 721 N N . GLN A 1 100 ? -3.697 -14.264 74.702 1.00 50.84 100 GLN A N 1
ATOM 722 C CA . GLN A 1 100 ? -2.898 -15.329 74.099 1.00 50.84 100 GLN A CA 1
ATOM 723 C C . GLN A 1 100 ? -3.653 -16.026 72.960 1.00 50.84 100 GLN A C 1
ATOM 725 O O . GLN A 1 100 ? -4.788 -16.453 73.158 1.00 50.84 100 GLN A O 1
ATOM 730 N N . GLN A 1 101 ? -2.974 -16.290 71.843 1.00 48.50 101 GLN A N 1
ATOM 731 C CA . GLN A 1 101 ? -3.205 -17.509 71.069 1.00 48.50 101 GLN A CA 1
ATOM 732 C C . GLN A 1 101 ? -1.881 -18.008 70.491 1.00 48.50 101 GLN A C 1
ATOM 734 O O . GLN A 1 101 ? -1.212 -17.341 69.709 1.00 48.50 101 GLN A O 1
ATOM 739 N N . GLN A 1 102 ? -1.498 -19.185 70.977 1.00 53.59 102 GLN A N 1
ATOM 740 C CA . GLN A 1 102 ? -0.365 -19.980 70.540 1.00 53.59 102 GLN A CA 1
ATOM 741 C C . GLN A 1 102 ? -0.549 -20.347 69.063 1.00 53.59 102 GLN A C 1
ATOM 743 O O . GLN A 1 102 ? -1.534 -20.991 68.706 1.00 53.59 102 GLN A O 1
ATOM 748 N N . ARG A 1 103 ? 0.413 -19.973 68.220 1.00 48.38 103 ARG A N 1
ATOM 749 C CA . ARG A 1 103 ? 0.696 -20.681 66.971 1.00 48.38 103 ARG A CA 1
ATOM 750 C C . ARG A 1 103 ? 2.172 -21.035 66.951 1.00 48.38 103 ARG A C 1
ATOM 752 O O . ARG A 1 103 ? 3.021 -20.208 67.278 1.00 48.38 103 ARG A O 1
ATOM 759 N N . GLU A 1 104 ? 2.401 -22.306 66.663 1.00 49.88 104 GLU A N 1
ATOM 760 C CA . GLU A 1 104 ? 3.679 -22.994 66.590 1.00 49.88 104 GLU A CA 1
ATOM 761 C C . GLU A 1 104 ? 4.712 -22.182 65.805 1.00 49.88 104 GLU A C 1
ATOM 763 O O . GLU A 1 104 ? 4.501 -21.820 64.650 1.00 49.88 104 GLU A O 1
ATOM 768 N N . GLN A 1 105 ? 5.828 -21.879 66.469 1.00 48.91 105 GLN A N 1
ATOM 769 C CA . GLN A 1 105 ? 7.029 -21.365 65.827 1.00 48.91 105 GLN A CA 1
ATOM 770 C C . GLN A 1 105 ? 7.787 -22.554 65.237 1.00 48.91 105 GLN A C 1
ATOM 772 O O . GLN A 1 105 ? 8.438 -23.308 65.961 1.00 48.91 105 GLN A O 1
ATOM 777 N N . GLU A 1 106 ? 7.694 -22.711 63.919 1.00 53.69 106 GLU A N 1
ATOM 778 C CA . GLU A 1 106 ? 8.726 -23.393 63.143 1.00 53.69 106 GLU A CA 1
ATOM 779 C C . GLU A 1 106 ? 10.069 -22.654 63.315 1.00 53.69 106 GLU A C 1
ATOM 781 O O . GLU A 1 106 ? 10.092 -21.424 63.452 1.00 53.69 106 GLU A O 1
ATOM 786 N N . PRO A 1 107 ? 11.203 -23.376 63.358 1.00 56.03 107 PRO A N 1
ATOM 787 C CA . PRO A 1 107 ? 12.516 -22.777 63.569 1.00 56.03 107 PRO A CA 1
ATOM 788 C C . PRO A 1 107 ? 12.838 -21.769 62.448 1.00 56.03 107 PRO A C 1
ATOM 790 O O . PRO A 1 107 ? 12.641 -22.091 61.276 1.00 56.03 107 PRO A O 1
ATOM 793 N N . PRO A 1 108 ? 13.353 -20.562 62.768 1.00 60.06 108 PRO A N 1
ATOM 794 C CA . PRO A 1 108 ? 13.623 -19.534 61.770 1.00 60.06 108 PRO A CA 1
ATOM 795 C C . PRO A 1 108 ? 14.743 -20.000 60.836 1.00 60.06 108 PRO A C 1
ATOM 797 O O . PRO A 1 108 ? 15.921 -20.023 61.204 1.00 60.06 108 PRO A O 1
ATOM 800 N N . ALA A 1 109 ? 14.364 -20.397 59.625 1.00 56.81 109 ALA A N 1
ATOM 801 C CA . ALA A 1 109 ? 15.295 -20.732 58.566 1.00 56.81 109 ALA A CA 1
ATOM 802 C C . ALA A 1 109 ? 16.087 -19.480 58.157 1.00 56.81 109 ALA A C 1
ATOM 804 O O . ALA A 1 109 ? 15.513 -18.456 57.801 1.00 56.81 109 ALA A O 1
ATOM 805 N N . GLY A 1 110 ? 17.416 -19.591 58.202 1.00 61.09 110 GLY A N 1
ATOM 806 C CA . GLY A 1 110 ? 18.338 -18.718 57.478 1.00 61.09 110 GLY A CA 1
ATOM 807 C C . GLY A 1 110 ? 18.456 -17.292 58.014 1.00 61.09 110 GLY A C 1
ATOM 808 O O . GLY A 1 110 ? 17.825 -16.368 57.514 1.00 61.09 110 GLY A O 1
ATOM 809 N N . ARG A 1 111 ? 19.371 -17.072 58.967 1.00 67.94 111 ARG A N 1
ATOM 810 C CA . ARG A 1 111 ? 19.904 -15.729 59.246 1.00 67.94 111 ARG A CA 1
ATOM 811 C C . ARG A 1 111 ? 20.565 -15.209 57.967 1.00 67.94 111 ARG A C 1
ATOM 813 O O . ARG A 1 111 ? 21.659 -15.648 57.622 1.00 67.94 111 ARG A O 1
ATOM 820 N N . VAL A 1 112 ? 19.889 -14.306 57.261 1.00 63.84 112 VAL A N 1
ATOM 821 C CA . VAL A 1 112 ? 20.441 -13.643 56.077 1.00 63.84 112 VAL A CA 1
ATOM 822 C C . VAL A 1 112 ? 21.707 -12.893 56.518 1.00 63.84 112 VAL A C 1
ATOM 824 O O . VAL A 1 112 ? 21.639 -12.123 57.482 1.00 63.84 112 VAL A O 1
ATOM 827 N N . PRO A 1 113 ? 22.876 -13.141 55.902 1.00 70.94 113 PRO A N 1
ATOM 828 C CA . PRO A 1 113 ? 24.115 -12.464 56.267 1.00 70.94 113 PRO A CA 1
ATOM 829 C C . PRO A 1 113 ? 23.930 -10.945 56.203 1.00 70.94 113 PRO A C 1
ATOM 831 O O . PRO A 1 113 ? 23.451 -10.421 55.199 1.00 70.94 113 PRO A O 1
ATOM 834 N N . SER A 1 114 ? 24.326 -10.227 57.257 1.00 74.38 114 SER A N 1
ATOM 835 C CA . SER A 1 114 ? 24.124 -8.774 57.391 1.00 74.38 114 SER A CA 1
ATOM 836 C C . SER A 1 114 ? 24.763 -7.943 56.269 1.00 74.38 114 SER A C 1
ATOM 838 O O . SER A 1 114 ? 24.345 -6.810 56.044 1.00 74.38 114 SER A O 1
ATOM 840 N N . GLY A 1 115 ? 25.731 -8.505 55.535 1.00 79.00 115 GLY A N 1
ATOM 841 C CA . GLY A 1 115 ? 26.294 -7.902 54.324 1.00 79.00 115 GLY A CA 1
ATOM 842 C C . GLY A 1 115 ? 25.297 -7.819 53.165 1.00 79.00 115 GLY A C 1
ATOM 843 O O . GLY A 1 115 ? 25.176 -6.763 52.554 1.00 79.00 115 GLY A O 1
ATOM 844 N N . LYS A 1 116 ? 24.501 -8.874 52.931 1.00 79.38 116 LYS A N 1
ATOM 845 C CA . LYS A 1 116 ? 23.517 -8.899 51.832 1.00 79.38 116 LYS A CA 1
ATOM 846 C C . LYS A 1 116 ? 22.371 -7.907 52.046 1.00 79.38 116 LYS A C 1
ATOM 848 O O . LYS A 1 116 ? 21.888 -7.320 51.090 1.00 79.38 116 LYS A O 1
ATOM 853 N N . LEU A 1 117 ? 21.990 -7.657 53.302 1.00 81.12 117 LEU A N 1
ATOM 854 C CA . LEU A 1 117 ? 20.981 -6.644 53.636 1.00 81.12 117 LEU A CA 1
ATOM 855 C C . LEU A 1 117 ? 21.474 -5.210 53.388 1.00 81.12 117 LEU A C 1
ATOM 857 O O . LEU A 1 117 ? 20.677 -4.348 53.029 1.00 81.12 117 LEU A O 1
ATOM 861 N N . ARG A 1 118 ? 22.776 -4.942 53.564 1.00 84.12 118 ARG A N 1
ATOM 862 C CA . ARG A 1 118 ? 23.361 -3.637 53.214 1.00 84.12 118 ARG A CA 1
ATOM 863 C C . ARG A 1 118 ? 23.437 -3.440 51.706 1.00 84.12 118 ARG A C 1
ATOM 865 O O . ARG A 1 118 ? 23.062 -2.376 51.232 1.00 84.12 118 ARG A O 1
ATOM 872 N N . GLU A 1 119 ? 23.856 -4.468 50.976 1.00 87.19 119 GLU A N 1
ATOM 873 C CA . GLU A 1 119 ? 23.941 -4.435 49.513 1.00 87.19 119 GLU A CA 1
ATOM 874 C C . GLU A 1 119 ? 22.561 -4.230 48.865 1.00 87.19 119 GLU A C 1
ATOM 876 O O . GLU A 1 119 ? 22.399 -3.402 47.969 1.00 87.19 119 GLU A O 1
ATOM 881 N N . GLU A 1 120 ? 21.527 -4.907 49.371 1.00 86.75 120 GLU A N 1
ATOM 882 C CA . GLU A 1 120 ? 20.152 -4.727 48.896 1.00 86.75 120 GLU A CA 1
ATOM 883 C C . GLU A 1 120 ? 19.606 -3.324 49.212 1.00 86.75 120 GLU A C 1
ATOM 885 O O . GLU A 1 120 ? 18.965 -2.699 48.363 1.00 86.75 120 GLU A O 1
ATOM 890 N N . ALA A 1 121 ? 19.908 -2.788 50.400 1.00 89.00 121 ALA A N 1
ATOM 891 C CA . ALA A 1 121 ? 19.522 -1.429 50.772 1.00 89.00 121 ALA A CA 1
ATOM 892 C C . ALA A 1 121 ? 20.220 -0.363 49.905 1.00 89.00 121 ALA A C 1
ATOM 894 O O . ALA A 1 121 ? 19.577 0.601 49.486 1.00 89.00 121 ALA A O 1
ATOM 895 N N . GLU A 1 122 ? 21.505 -0.539 49.583 1.00 90.50 122 GLU A N 1
ATOM 896 C CA . GLU A 1 122 ? 22.231 0.363 48.679 1.00 90.50 122 GLU A CA 1
ATOM 897 C C . GLU A 1 122 ? 21.710 0.280 47.243 1.00 90.50 122 GLU A C 1
ATOM 899 O O . GLU A 1 122 ? 21.482 1.318 46.614 1.00 90.50 122 GLU A O 1
ATOM 904 N N . LYS A 1 123 ? 21.428 -0.929 46.743 1.00 91.88 123 LYS A N 1
ATOM 905 C CA . LYS A 1 123 ? 20.833 -1.129 45.415 1.00 91.88 123 LYS A CA 1
ATOM 906 C C . LYS A 1 123 ? 19.463 -0.462 45.306 1.00 91.88 123 LYS A C 1
ATOM 908 O O . LYS A 1 123 ? 19.167 0.174 44.294 1.00 91.88 123 LYS A O 1
ATOM 913 N N . ARG A 1 124 ? 18.646 -0.557 46.358 1.00 89.62 124 ARG A N 1
ATOM 914 C CA . ARG A 1 124 ? 17.354 0.130 46.427 1.00 89.62 124 ARG A CA 1
ATOM 915 C C . ARG A 1 124 ? 17.523 1.649 46.419 1.00 89.62 124 ARG A C 1
ATOM 917 O O . ARG A 1 124 ? 16.840 2.319 45.652 1.00 89.62 124 ARG A O 1
ATOM 924 N N . ARG A 1 125 ? 18.473 2.185 47.190 1.00 91.69 125 ARG A N 1
ATOM 925 C CA . ARG A 1 125 ? 18.753 3.630 47.221 1.00 91.69 125 ARG A CA 1
ATOM 926 C C . ARG A 1 125 ? 19.221 4.160 45.860 1.00 91.69 125 ARG A C 1
ATOM 928 O O . ARG A 1 125 ? 18.808 5.241 45.455 1.00 91.69 125 ARG A O 1
ATOM 935 N N . LEU A 1 126 ? 20.048 3.401 45.139 1.00 92.06 126 LEU A N 1
ATOM 936 C CA . LEU A 1 126 ? 20.489 3.757 43.783 1.00 92.06 126 LEU A CA 1
ATOM 937 C C . LEU A 1 126 ? 19.346 3.703 42.762 1.00 92.06 126 LEU A C 1
ATOM 939 O O . LEU A 1 126 ? 19.265 4.565 41.888 1.00 92.06 126 LEU A O 1
ATOM 943 N N . ALA A 1 127 ? 18.456 2.714 42.871 1.00 89.12 127 ALA A N 1
ATOM 944 C CA . ALA A 1 127 ? 17.279 2.628 42.012 1.00 89.12 127 ALA A CA 1
ATOM 945 C C . ALA A 1 127 ? 16.324 3.806 42.252 1.00 89.12 127 ALA A C 1
ATOM 947 O O . ALA A 1 127 ? 15.878 4.431 41.293 1.00 89.12 127 ALA A O 1
ATOM 948 N N . GLU A 1 128 ? 16.068 4.152 43.515 1.00 91.06 128 GLU A N 1
ATOM 949 C CA . GLU A 1 128 ? 15.246 5.309 43.884 1.00 91.06 128 GLU A CA 1
ATOM 950 C C . GLU A 1 128 ? 15.875 6.620 43.375 1.00 91.06 128 GLU A C 1
ATOM 952 O O . GLU A 1 128 ? 15.175 7.422 42.761 1.00 91.06 128 GLU A O 1
ATOM 957 N N . ALA A 1 129 ? 17.200 6.791 43.489 1.00 93.81 129 ALA A N 1
ATOM 958 C CA . ALA A 1 129 ? 17.905 7.953 42.939 1.00 93.81 129 ALA A CA 1
ATOM 959 C C . ALA A 1 129 ? 17.766 8.070 41.407 1.00 93.81 129 ALA A C 1
ATOM 961 O O . ALA A 1 129 ? 17.488 9.153 40.887 1.00 93.81 129 ALA A O 1
ATOM 962 N N . ARG A 1 130 ? 17.884 6.955 40.671 1.00 89.38 130 ARG A N 1
ATOM 963 C CA . ARG A 1 130 ? 17.677 6.944 39.210 1.00 89.38 130 ARG A CA 1
ATOM 964 C C . ARG A 1 130 ? 16.244 7.286 38.821 1.00 89.38 130 ARG A C 1
ATOM 966 O O . ARG A 1 130 ? 16.044 8.007 37.849 1.00 89.38 130 ARG A O 1
ATOM 973 N N . VAL A 1 131 ? 15.255 6.792 39.567 1.00 89.75 131 VAL A N 1
ATOM 974 C CA . VAL A 1 131 ? 13.847 7.143 39.328 1.00 89.75 131 VAL A CA 1
ATOM 975 C C . VAL A 1 131 ? 13.644 8.643 39.522 1.00 89.75 131 VAL A C 1
ATOM 977 O O . VAL A 1 131 ? 13.079 9.284 38.641 1.00 89.75 131 VAL A O 1
ATOM 980 N N . THR A 1 132 ? 14.183 9.221 40.600 1.00 92.94 132 THR A N 1
ATOM 981 C CA . THR A 1 132 ? 14.074 10.670 40.836 1.00 92.94 132 THR A CA 1
ATOM 982 C C . THR A 1 132 ? 14.784 11.506 39.769 1.00 92.94 132 THR A C 1
ATOM 984 O O . THR A 1 132 ? 14.273 12.547 39.366 1.00 92.94 132 THR A O 1
ATOM 987 N N . GLU A 1 133 ? 15.928 11.050 39.251 1.00 91.25 133 GLU A N 1
ATOM 988 C CA . GLU A 1 133 ? 16.653 11.744 38.181 1.00 91.25 133 GLU A CA 1
ATOM 989 C C . GLU A 1 133 ? 15.894 11.694 36.845 1.00 91.25 133 GLU A C 1
ATOM 991 O O . GLU A 1 133 ? 15.802 12.699 36.137 1.00 91.25 133 GLU A O 1
ATOM 996 N N . LEU A 1 134 ? 15.322 10.537 36.501 1.00 84.88 134 LEU A N 1
ATOM 997 C CA . LEU A 1 134 ? 14.500 10.382 35.300 1.00 84.88 134 LEU A CA 1
ATOM 998 C C . LEU A 1 134 ? 13.213 11.205 35.389 1.00 84.88 134 LEU A C 1
ATOM 1000 O O . LEU A 1 134 ? 12.817 11.815 34.397 1.00 84.88 134 LEU A O 1
ATOM 1004 N N . GLU A 1 135 ? 12.592 11.269 36.566 1.00 86.75 135 GLU A N 1
ATOM 1005 C CA . GLU A 1 135 ? 11.416 12.105 36.806 1.00 86.75 135 GLU A CA 1
ATOM 1006 C C . GLU A 1 135 ? 11.756 13.597 36.678 1.00 86.75 135 GLU A C 1
ATOM 1008 O O . GLU A 1 135 ? 11.030 14.329 36.006 1.00 86.75 135 GLU A O 1
ATOM 1013 N N . ALA A 1 136 ? 12.903 14.040 37.205 1.00 85.25 136 ALA A N 1
ATOM 1014 C CA . ALA A 1 136 ? 13.384 15.411 37.029 1.00 85.25 136 ALA A CA 1
ATOM 1015 C C . ALA A 1 136 ? 13.685 15.747 35.554 1.00 85.25 136 ALA A C 1
ATOM 1017 O O . ALA A 1 136 ? 13.324 16.827 35.077 1.00 85.25 136 ALA A O 1
ATOM 1018 N N . LYS A 1 137 ? 14.291 14.816 34.802 1.00 81.00 137 LYS A N 1
ATOM 1019 C CA . LYS A 1 137 ? 14.544 14.970 33.357 1.00 81.00 137 LYS A CA 1
ATOM 1020 C C . LYS A 1 137 ? 13.243 15.045 32.558 1.00 81.00 137 LYS A C 1
ATOM 1022 O O . LYS A 1 137 ? 13.099 15.930 31.715 1.00 81.00 137 LYS A O 1
ATOM 1027 N N . LEU A 1 138 ? 12.277 14.173 32.849 1.00 75.00 138 LEU A N 1
ATOM 1028 C CA . LEU A 1 138 ? 10.959 14.205 32.213 1.00 75.00 138 LEU A CA 1
ATOM 1029 C C . LEU A 1 138 ? 10.235 15.516 32.523 1.00 75.00 138 LEU A C 1
ATOM 1031 O O . LEU A 1 138 ? 9.815 16.194 31.585 1.00 75.00 138 LEU A O 1
ATOM 1035 N N . ALA A 1 139 ? 10.193 15.928 33.793 1.00 79.19 139 ALA A N 1
ATOM 1036 C CA . ALA A 1 139 ? 9.575 17.182 34.216 1.00 79.19 139 ALA A CA 1
ATOM 1037 C C . ALA A 1 139 ? 10.180 18.402 33.495 1.00 79.19 139 ALA A C 1
ATOM 1039 O O . ALA A 1 139 ? 9.426 19.232 32.978 1.00 79.19 139 ALA A O 1
ATOM 1040 N N . GLY A 1 140 ? 11.512 18.467 33.370 1.00 72.25 140 GLY A N 1
ATOM 1041 C CA . GLY A 1 140 ? 12.206 19.523 32.622 1.00 72.25 140 GLY A CA 1
ATOM 1042 C C . GLY A 1 140 ? 11.884 19.527 31.122 1.00 72.25 140 GLY A C 1
ATOM 1043 O O . GLY A 1 140 ? 11.686 20.585 30.529 1.00 72.25 140 GLY A O 1
ATOM 1044 N N . THR A 1 141 ? 11.743 18.353 30.496 1.00 62.97 141 THR A N 1
ATOM 1045 C CA . THR A 1 141 ? 11.388 18.268 29.063 1.00 62.97 141 THR A CA 1
ATOM 1046 C C . THR A 1 141 ? 9.928 18.610 28.760 1.00 62.97 141 THR A C 1
ATOM 1048 O O . THR A 1 141 ? 9.636 19.129 27.679 1.00 62.97 141 THR A O 1
ATOM 1051 N N . THR A 1 142 ? 9.006 18.355 29.694 1.00 60.12 142 THR A N 1
ATOM 1052 C CA . THR A 1 142 ? 7.582 18.688 29.532 1.00 60.12 142 THR A CA 1
ATOM 1053 C C . THR A 1 142 ? 7.242 20.132 29.894 1.00 60.12 142 THR A C 1
ATOM 1055 O O . THR A 1 142 ? 6.322 20.687 29.297 1.00 60.12 142 THR A O 1
ATOM 1058 N N . GLY A 1 143 ? 7.962 20.749 30.839 1.00 58.53 143 GLY A N 1
ATOM 1059 C CA . GLY A 1 143 ? 7.655 22.098 31.333 1.00 58.53 143 GLY A CA 1
ATOM 1060 C C . GLY A 1 143 ? 8.085 23.234 30.399 1.00 58.53 143 GLY A C 1
ATOM 1061 O O . GLY A 1 143 ? 7.340 24.197 30.228 1.00 58.53 143 GLY A O 1
ATOM 1062 N N . ASP A 1 144 ? 9.240 23.101 29.741 1.00 57.75 144 ASP A N 1
ATOM 1063 C CA . ASP A 1 144 ? 9.891 24.234 29.063 1.00 57.75 144 ASP A CA 1
ATOM 1064 C C . ASP A 1 144 ? 9.825 24.186 27.535 1.00 57.75 144 ASP A C 1
ATOM 1066 O O . ASP A 1 144 ? 10.431 25.016 26.857 1.00 57.75 144 ASP A O 1
ATOM 1070 N N . ASN A 1 145 ? 9.096 23.232 26.951 1.00 70.00 145 ASN A N 1
ATOM 1071 C CA . ASN A 1 145 ? 9.027 23.123 25.500 1.00 70.00 145 ASN A CA 1
ATOM 1072 C C . ASN A 1 145 ? 7.861 23.974 24.954 1.00 70.00 145 ASN A C 1
ATOM 1074 O O . ASN A 1 145 ? 6.710 23.523 24.970 1.00 70.00 145 ASN A O 1
ATOM 1078 N N . PRO A 1 146 ? 8.109 25.185 24.403 1.00 74.75 146 PRO A N 1
ATOM 1079 C CA . PRO A 1 146 ? 7.049 26.094 23.946 1.00 74.75 146 PRO A CA 1
ATOM 1080 C C . PRO A 1 146 ? 6.202 25.490 22.818 1.00 74.75 146 PRO A C 1
ATOM 1082 O O . PRO A 1 146 ? 5.089 25.941 22.553 1.00 74.75 146 PRO A O 1
ATOM 1085 N N . LYS A 1 147 ? 6.715 24.444 22.159 1.00 70.62 147 LYS A N 1
ATOM 1086 C CA . LYS A 1 147 ? 6.004 23.676 21.136 1.00 70.62 147 LYS A CA 1
ATOM 1087 C C . LYS A 1 147 ? 4.860 22.845 21.718 1.00 70.62 147 LYS A C 1
ATOM 1089 O O . LYS A 1 147 ? 3.821 22.757 21.073 1.00 70.62 147 LYS A O 1
ATOM 1094 N N . ILE A 1 148 ? 5.022 22.274 22.916 1.00 73.44 148 ILE A N 1
ATOM 1095 C CA . ILE A 1 148 ? 3.971 21.482 23.577 1.00 73.44 148 ILE A CA 1
ATOM 1096 C C . ILE A 1 148 ? 2.839 22.411 24.019 1.00 73.44 148 ILE A C 1
ATOM 1098 O O . ILE A 1 148 ? 1.687 22.157 23.684 1.00 73.44 148 ILE A O 1
ATOM 1102 N N . ALA A 1 149 ? 3.168 23.551 24.634 1.00 78.31 149 ALA A N 1
ATOM 1103 C CA . ALA A 1 149 ? 2.181 24.574 24.984 1.00 78.31 149 ALA A CA 1
ATOM 1104 C C . ALA A 1 149 ? 1.442 25.132 23.748 1.00 78.31 149 ALA A C 1
ATOM 1106 O O . ALA A 1 149 ? 0.230 25.343 23.782 1.00 78.31 149 ALA A O 1
ATOM 1107 N N . ALA A 1 150 ? 2.145 25.330 22.624 1.00 78.88 150 ALA A N 1
ATOM 1108 C CA . ALA A 1 150 ? 1.528 25.758 21.367 1.00 78.88 150 ALA A CA 1
ATOM 1109 C C . ALA A 1 150 ? 0.604 24.685 20.757 1.00 78.88 150 ALA A C 1
ATOM 1111 O O . ALA A 1 150 ? -0.463 25.020 20.237 1.00 78.88 150 ALA A O 1
ATOM 1112 N N . LEU A 1 151 ? 0.988 23.406 20.838 1.00 79.50 151 LEU A N 1
ATOM 1113 C CA . LEU A 1 151 ? 0.168 22.271 20.403 1.00 79.50 151 LEU A CA 1
ATOM 1114 C C . LEU A 1 151 ? -1.077 22.100 21.277 1.00 79.50 151 LEU A C 1
ATOM 1116 O O . LEU A 1 151 ? -2.168 21.887 20.749 1.00 79.50 151 LEU A O 1
ATOM 1120 N N . GLU A 1 152 ? -0.943 22.242 22.594 1.00 82.69 152 GLU A N 1
ATOM 1121 C CA . GLU A 1 152 ? -2.066 22.168 23.528 1.00 82.69 152 GLU A CA 1
ATOM 1122 C C . GLU A 1 152 ? -3.051 23.325 23.304 1.00 82.69 152 GLU A C 1
ATOM 1124 O O . GLU A 1 152 ? -4.262 23.104 23.232 1.00 82.69 152 GLU A O 1
ATOM 1129 N N . ALA A 1 153 ? -2.546 24.540 23.059 1.00 85.69 153 ALA A N 1
ATOM 1130 C CA . ALA A 1 153 ? -3.370 25.684 22.673 1.00 85.69 153 ALA A CA 1
ATOM 1131 C C . ALA A 1 153 ? -4.088 25.460 21.327 1.00 85.69 153 ALA A C 1
ATOM 1133 O O . ALA A 1 153 ? -5.277 25.767 21.202 1.00 85.69 153 ALA A O 1
ATOM 1134 N N . GLN A 1 154 ? -3.412 24.876 20.328 1.00 83.25 154 GLN A N 1
ATOM 1135 C CA . GLN A 1 154 ? -4.045 24.504 19.057 1.00 83.25 154 GLN A CA 1
ATOM 1136 C C . GLN A 1 154 ? -5.125 23.435 19.238 1.00 83.25 154 GLN A C 1
ATOM 1138 O O . GLN A 1 154 ? -6.198 23.553 18.643 1.00 83.25 154 GLN A O 1
ATOM 1143 N N . LEU A 1 155 ? -4.882 22.418 20.068 1.00 85.38 155 LEU A N 1
ATOM 1144 C CA . LEU A 1 155 ? -5.862 21.374 20.369 1.00 85.38 155 LEU A CA 1
ATOM 1145 C C . LEU A 1 155 ? -7.070 21.931 21.120 1.00 85.38 155 LEU A C 1
ATOM 1147 O O . LEU A 1 155 ? -8.203 21.599 20.768 1.00 85.38 155 LEU A O 1
ATOM 1151 N N . GLN A 1 156 ? -6.871 22.819 22.094 1.00 87.88 156 GLN A N 1
ATOM 1152 C CA . GLN A 1 156 ? -7.972 23.511 22.768 1.00 87.88 156 GLN A CA 1
ATOM 1153 C C . GLN A 1 156 ? -8.769 24.379 21.790 1.00 87.88 156 GLN A C 1
ATOM 1155 O O . GLN A 1 156 ? -10.001 24.361 21.822 1.00 87.88 156 GLN A O 1
ATOM 1160 N N . GLN A 1 157 ? -8.100 25.069 20.862 1.00 85.50 157 GLN A N 1
ATOM 1161 C CA . GLN A 1 157 ? -8.769 25.849 19.824 1.00 85.50 157 GLN A CA 1
ATOM 1162 C C . GLN A 1 157 ? -9.600 24.952 18.892 1.00 85.50 157 GLN A C 1
ATOM 1164 O O . GLN A 1 157 ? -10.775 25.241 18.664 1.00 85.50 157 GLN A O 1
ATOM 1169 N N . LEU A 1 158 ? -9.046 23.832 18.422 1.00 83.62 158 LEU A N 1
ATOM 1170 C CA . LEU A 1 158 ? -9.755 22.854 17.585 1.00 83.62 158 LEU A CA 1
ATOM 1171 C C . LEU A 1 158 ? -10.947 22.234 18.320 1.00 83.62 158 LEU A C 1
ATOM 1173 O O . LEU A 1 158 ? -12.039 22.143 17.762 1.00 83.62 158 LEU A O 1
ATOM 1177 N N . THR A 1 159 ? -10.766 21.887 19.592 1.00 83.31 159 THR A N 1
ATOM 1178 C CA . THR A 1 159 ? -11.827 21.342 20.449 1.00 83.31 159 THR A CA 1
ATOM 1179 C C . THR A 1 159 ? -12.929 22.377 20.687 1.00 83.31 159 THR A C 1
ATOM 1181 O O . THR A 1 159 ? -14.111 22.033 20.654 1.00 83.31 159 THR A O 1
ATOM 1184 N N . SER A 1 160 ? -12.575 23.658 20.846 1.00 80.69 160 SER A N 1
ATOM 1185 C CA . SER A 1 160 ? -13.547 24.752 20.966 1.00 80.69 160 SER A CA 1
ATOM 1186 C C . SER A 1 160 ? -14.348 24.961 19.677 1.00 80.69 160 SER A C 1
ATOM 1188 O O . SER A 1 160 ? -15.554 25.185 19.741 1.00 80.69 160 SER A O 1
ATOM 1190 N N . ILE A 1 161 ? -13.714 24.811 18.508 1.00 80.31 161 ILE A N 1
ATOM 1191 C CA . ILE A 1 161 ? -14.376 24.920 17.203 1.00 80.31 161 ILE A CA 1
ATOM 1192 C C . ILE A 1 161 ? -15.319 23.732 17.000 1.00 80.31 161 ILE A C 1
ATOM 1194 O O . ILE A 1 161 ? -16.472 23.925 16.621 1.00 80.31 161 ILE A O 1
ATOM 1198 N N . LEU A 1 162 ? -14.871 22.517 17.324 1.00 75.50 162 LEU A N 1
ATOM 1199 C CA . LEU A 1 162 ? -15.670 21.301 17.176 1.00 75.50 162 LEU A CA 1
ATOM 1200 C C . LEU A 1 162 ? -16.892 21.291 18.111 1.00 75.50 162 LEU A C 1
ATOM 1202 O O . LEU A 1 162 ? -17.994 20.930 17.695 1.00 75.50 162 LEU A O 1
ATOM 1206 N N . ASN A 1 163 ? -16.722 21.733 19.361 1.00 75.38 163 ASN A N 1
ATOM 1207 C CA . ASN A 1 163 ? -17.831 21.875 20.308 1.00 75.38 163 ASN A CA 1
ATOM 1208 C C . ASN A 1 163 ? -18.716 23.092 19.999 1.00 75.38 163 ASN A C 1
ATOM 1210 O O . ASN A 1 163 ? -19.928 23.023 20.193 1.00 75.38 163 ASN A O 1
ATOM 1214 N N . GLY A 1 164 ? -18.153 24.176 19.458 1.00 61.00 164 GLY A N 1
ATOM 1215 C CA . GLY A 1 164 ? -18.909 25.336 18.979 1.00 61.00 164 GLY A CA 1
ATOM 1216 C C . GLY A 1 164 ? -19.802 25.002 17.782 1.00 61.00 164 GLY A C 1
ATOM 1217 O O . GLY A 1 164 ? -20.928 25.482 17.699 1.00 61.00 164 GLY A O 1
ATOM 1218 N N . GLN A 1 165 ? -19.368 24.090 16.908 1.00 56.03 165 GLN A N 1
ATOM 1219 C CA . GLN A 1 165 ? -20.163 23.603 15.775 1.00 56.03 165 GLN A CA 1
ATOM 1220 C C . GLN A 1 165 ? -21.267 22.605 16.179 1.00 56.03 165 GLN A C 1
ATOM 1222 O O . GLN A 1 165 ? -22.121 22.267 15.360 1.00 56.03 165 GLN A O 1
ATOM 1227 N N . ARG A 1 166 ? -21.291 22.166 17.447 1.00 55.31 166 ARG A N 1
ATOM 1228 C CA . ARG A 1 166 ? -22.414 21.437 18.062 1.00 55.31 166 ARG A CA 1
ATOM 1229 C C . ARG A 1 166 ? -23.440 22.351 18.736 1.00 55.31 166 ARG A C 1
ATOM 1231 O O . ARG A 1 166 ? -24.428 21.838 19.261 1.00 55.31 166 ARG A O 1
ATOM 1238 N N . GLN A 1 167 ? -23.275 23.678 18.693 1.00 49.94 167 GLN A N 1
ATOM 1239 C CA . GLN A 1 167 ? -24.390 24.578 18.978 1.00 49.94 167 GLN A CA 1
ATOM 1240 C C . GLN A 1 167 ? -25.411 24.491 17.839 1.00 49.94 167 GLN A C 1
ATOM 1242 O O . GLN A 1 167 ? -25.329 25.194 16.839 1.00 49.94 167 GLN A O 1
ATOM 1247 N N . SER A 1 168 ? -26.347 23.563 18.031 1.00 46.28 168 SER A N 1
ATOM 1248 C CA . SER A 1 168 ? -27.760 23.650 17.672 1.00 46.28 168 SER A CA 1
ATOM 1249 C C . SER A 1 168 ? -28.051 24.314 16.320 1.00 46.28 168 SER A C 1
ATOM 1251 O O . SER A 1 168 ? -28.152 25.545 16.265 1.00 46.28 168 SER A O 1
ATOM 1253 N N . PRO A 1 169 ? -28.310 23.554 15.236 1.00 50.53 169 PRO A N 1
ATOM 1254 C CA . PRO A 1 169 ? -29.117 24.104 14.154 1.00 50.53 169 PRO A CA 1
ATOM 1255 C C . PRO A 1 169 ? -30.376 24.726 14.769 1.00 50.53 169 PRO A C 1
ATOM 1257 O O . PRO A 1 169 ? -31.046 24.115 15.606 1.00 50.53 169 PRO A O 1
ATOM 1260 N N . GLN A 1 170 ? -30.636 25.986 14.418 1.00 50.16 170 GLN A N 1
ATOM 1261 C CA . GLN A 1 170 ? -31.824 26.712 14.843 1.00 50.16 170 GLN A CA 1
ATOM 1262 C C . GLN A 1 170 ? -33.051 25.829 14.623 1.00 50.16 170 GLN A C 1
ATOM 1264 O O . GLN A 1 170 ? -33.250 25.290 13.537 1.00 50.16 170 GLN A O 1
ATOM 1269 N N . ALA A 1 171 ? -33.835 25.683 15.688 1.00 48.06 171 ALA A N 1
ATOM 1270 C CA . ALA A 1 171 ? -35.045 24.890 15.749 1.00 48.06 171 ALA A CA 1
ATOM 1271 C C . ALA A 1 171 ? -36.013 25.238 14.606 1.00 48.06 171 ALA A C 1
ATOM 1273 O O . ALA A 1 171 ? -36.874 26.111 14.728 1.00 48.06 171 ALA A O 1
ATOM 1274 N N . VAL A 1 172 ? -35.936 24.477 13.517 1.00 52.19 172 VAL A N 1
ATOM 1275 C CA . VAL A 1 172 ? -37.154 23.968 12.900 1.00 52.19 172 VAL A CA 1
ATOM 1276 C C . VAL A 1 172 ? -37.738 23.030 13.952 1.00 52.19 172 VAL A C 1
ATOM 1278 O O . VAL A 1 172 ? -37.046 22.136 14.429 1.00 52.19 172 VAL A O 1
ATOM 1281 N N . LYS A 1 173 ? -38.969 23.297 14.396 1.00 52.91 173 LYS A N 1
ATOM 1282 C CA . LYS A 1 173 ? -39.745 22.393 15.253 1.00 52.91 173 LYS A CA 1
ATOM 1283 C C . LYS A 1 173 ? -39.984 21.085 14.491 1.00 52.91 173 LYS A C 1
ATOM 1285 O O . LYS A 1 173 ? -41.059 20.886 13.938 1.00 52.91 173 LYS A O 1
ATOM 1290 N N . GLU A 1 174 ? -38.981 20.226 14.418 1.00 57.41 174 GLU A N 1
ATOM 1291 C CA . GLU A 1 174 ? -39.208 18.804 14.242 1.00 57.41 174 GLU A CA 1
ATOM 1292 C C . GLU A 1 174 ? -39.671 18.295 15.602 1.00 57.41 174 GLU A C 1
ATOM 1294 O O . GLU A 1 174 ? -39.016 18.497 16.627 1.00 57.41 174 GLU A O 1
ATOM 1299 N N . GLU A 1 175 ? -40.881 17.746 15.616 1.00 57.75 175 GLU A N 1
ATOM 1300 C CA . GLU A 1 175 ? -41.433 17.027 16.753 1.00 57.75 175 GLU A CA 1
ATOM 1301 C C . GLU A 1 175 ? -40.378 16.055 17.299 1.00 57.75 175 GLU A C 1
ATOM 1303 O O . GLU A 1 175 ? -39.625 15.478 16.508 1.00 57.75 175 GLU A O 1
ATOM 1308 N N . PRO A 1 176 ? -40.282 15.881 18.631 1.00 54.53 176 PRO A N 1
ATOM 1309 C CA . PRO A 1 176 ? -39.334 14.954 19.226 1.00 54.53 176 PRO A CA 1
ATOM 1310 C C . PRO A 1 176 ? -39.557 13.590 18.585 1.00 54.53 176 PRO A C 1
ATOM 1312 O O . PRO A 1 176 ? -40.585 12.949 18.802 1.00 54.53 176 PRO A O 1
ATOM 1315 N N . LYS A 1 177 ? -38.611 13.178 17.738 1.00 59.75 177 LYS A N 1
ATOM 1316 C CA . LYS A 1 177 ? -38.564 11.832 17.189 1.00 59.75 177 LYS A CA 1
ATOM 1317 C C . LYS A 1 177 ? -38.502 10.928 18.407 1.00 59.75 177 LYS A C 1
ATOM 1319 O O . LYS A 1 177 ? -37.492 10.951 19.104 1.00 59.75 177 LYS A O 1
ATOM 1324 N N . ALA A 1 178 ? -39.626 10.275 18.699 1.00 60.12 178 ALA A N 1
ATOM 1325 C CA . ALA A 1 178 ? -39.805 9.442 19.874 1.00 60.12 178 ALA A CA 1
ATOM 1326 C C . ALA A 1 178 ? -38.534 8.618 20.082 1.00 60.12 178 ALA A C 1
ATOM 1328 O O . ALA A 1 178 ? -38.073 7.960 19.141 1.00 60.12 178 ALA A O 1
ATOM 1329 N N . GLU A 1 179 ? -37.936 8.726 21.272 1.00 61.78 179 GLU A N 1
ATOM 1330 C CA . GLU A 1 179 ? -36.911 7.774 21.681 1.00 61.78 179 GLU A CA 1
ATOM 1331 C C . GLU A 1 179 ? -37.477 6.386 21.380 1.00 61.78 179 GLU A C 1
ATOM 1333 O O . GLU A 1 179 ? -38.633 6.131 21.734 1.00 61.78 179 GLU A O 1
ATOM 1338 N N . PRO A 1 180 ? -36.750 5.536 20.634 1.00 67.44 180 PRO A N 1
ATOM 1339 C CA . PRO A 1 180 ? -37.249 4.211 20.319 1.00 67.44 180 PRO A CA 1
ATOM 1340 C C . PRO A 1 180 ? -37.585 3.539 21.647 1.00 67.44 180 PRO A C 1
ATOM 1342 O O . PRO A 1 180 ? -36.702 3.359 22.484 1.00 67.44 180 PRO A O 1
ATOM 1345 N N . GLU A 1 181 ? -38.872 3.263 21.866 1.00 79.69 181 GLU A N 1
ATOM 1346 C CA . GLU A 1 181 ? -39.342 2.644 23.098 1.00 79.69 181 GLU A CA 1
ATOM 1347 C C . GLU A 1 181 ? -38.558 1.346 23.270 1.00 79.69 181 GLU A C 1
ATOM 1349 O O . GLU A 1 181 ? -38.625 0.459 22.414 1.00 79.69 181 GLU A O 1
ATOM 1354 N N . VAL A 1 182 ? -37.744 1.269 24.327 1.00 82.81 182 VAL A N 1
ATOM 1355 C CA . VAL A 1 182 ? -36.965 0.069 24.627 1.00 82.81 182 VAL A CA 1
ATOM 1356 C C . VAL A 1 182 ? -37.982 -1.053 24.830 1.00 82.81 182 VAL A C 1
ATOM 1358 O O . VAL A 1 182 ? -38.773 -0.954 25.771 1.00 82.81 182 VAL A O 1
ATOM 1361 N N . PRO A 1 183 ? -38.020 -2.085 23.962 1.00 88.94 183 PRO A N 1
ATOM 1362 C CA . PRO A 1 183 ? -39.044 -3.116 24.064 1.00 88.94 183 PRO A CA 1
ATOM 1363 C C . PRO A 1 183 ? -38.965 -3.775 25.438 1.00 88.94 183 PRO A C 1
ATOM 1365 O O . PRO A 1 183 ? -37.872 -4.134 25.872 1.00 88.94 183 PRO A O 1
ATOM 1368 N N . ASP A 1 184 ? -40.089 -3.932 26.134 1.00 91.69 184 ASP A N 1
ATOM 1369 C CA . ASP A 1 184 ? -40.067 -4.564 27.452 1.00 91.69 184 ASP A CA 1
ATOM 1370 C C . ASP A 1 184 ? -39.564 -6.014 27.328 1.00 91.69 184 ASP A C 1
ATOM 1372 O O . ASP A 1 184 ? -40.034 -6.795 26.493 1.00 91.69 184 ASP A O 1
ATOM 1376 N N . ILE A 1 185 ? -38.607 -6.373 28.186 1.00 93.12 185 ILE A N 1
ATOM 1377 C CA . ILE A 1 185 ? -38.046 -7.719 28.324 1.00 93.12 185 ILE A CA 1
ATOM 1378 C C . ILE A 1 185 ? -39.147 -8.759 28.532 1.00 93.12 185 ILE A C 1
ATOM 1380 O O . ILE A 1 185 ? -39.030 -9.879 28.031 1.00 93.12 185 ILE A O 1
ATOM 1384 N N . PHE A 1 186 ? -40.194 -8.418 29.284 1.00 94.25 186 PHE A N 1
ATOM 1385 C CA . PHE A 1 186 ? -41.225 -9.381 29.664 1.00 94.25 186 PHE A CA 1
ATOM 1386 C C . PHE A 1 186 ? -42.329 -9.512 28.615 1.00 94.25 186 PHE A C 1
ATOM 1388 O O . PHE A 1 186 ? -42.825 -10.619 28.396 1.00 94.25 186 PHE A O 1
ATOM 1395 N N . GLU A 1 187 ? -42.691 -8.420 27.938 1.00 95.62 187 GLU A N 1
ATOM 1396 C CA . GLU A 1 187 ? -43.736 -8.434 26.907 1.00 95.62 187 GLU A CA 1
ATOM 1397 C C . GLU A 1 187 ? -43.204 -8.905 25.547 1.00 95.62 187 GLU A C 1
ATOM 1399 O O . GLU A 1 187 ? -43.883 -9.646 24.831 1.00 95.62 187 GLU A O 1
ATOM 1404 N N . ASN A 1 188 ? -41.972 -8.522 25.192 1.00 93.81 188 ASN A N 1
ATOM 1405 C CA . ASN A 1 188 ? -41.329 -8.911 23.941 1.00 93.81 188 ASN A CA 1
ATOM 1406 C C . ASN A 1 188 ? -39.821 -9.178 24.132 1.00 93.81 188 ASN A C 1
ATOM 1408 O O . ASN A 1 188 ? -38.979 -8.393 23.679 1.00 93.81 188 ASN A O 1
ATOM 1412 N N . PRO A 1 189 ? -39.447 -10.333 24.718 1.00 90.56 189 PRO A N 1
ATOM 1413 C CA . PRO A 1 189 ? -38.046 -10.663 24.983 1.00 90.56 189 PRO A CA 1
ATOM 1414 C C . PRO A 1 189 ? -37.187 -10.697 23.712 1.00 90.56 189 PRO A C 1
ATOM 1416 O O . PRO A 1 189 ? -36.003 -10.376 23.755 1.00 90.56 189 PRO A O 1
ATOM 1419 N N . LYS A 1 190 ? -37.770 -11.061 22.560 1.00 95.44 190 LYS A N 1
ATOM 1420 C CA . LYS A 1 190 ? -37.053 -11.079 21.276 1.00 95.44 190 LYS A CA 1
ATOM 1421 C C . LYS A 1 190 ? -36.734 -9.666 20.790 1.00 95.44 190 LYS A C 1
ATOM 1423 O O . LYS A 1 190 ? -35.590 -9.404 20.433 1.00 95.44 190 LYS A O 1
ATOM 1428 N N . GLY A 1 191 ? -37.714 -8.762 20.835 1.00 93.19 191 GLY A N 1
ATOM 1429 C CA . GLY A 1 191 ? -37.526 -7.361 20.455 1.00 93.19 191 GLY A CA 1
ATOM 1430 C C . GLY A 1 191 ? -36.497 -6.651 21.335 1.00 93.19 191 GLY A C 1
ATOM 1431 O O . GLY A 1 191 ? -35.678 -5.889 20.827 1.00 93.19 191 GLY A O 1
ATOM 1432 N N . PHE A 1 192 ? -36.467 -6.957 22.636 1.00 93.06 192 PHE A N 1
ATOM 1433 C CA . PHE A 1 192 ? -35.440 -6.418 23.528 1.00 93.06 192 PHE A CA 1
ATOM 1434 C C . PHE A 1 192 ? -34.032 -6.891 23.137 1.00 93.06 192 PHE A C 1
ATOM 1436 O O . PHE A 1 192 ? -33.112 -6.080 23.059 1.00 93.06 192 PHE A O 1
ATOM 1443 N N . VAL A 1 193 ? -33.851 -8.184 22.837 1.00 94.25 193 VAL A N 1
ATOM 1444 C CA . VAL A 1 193 ? -32.551 -8.716 22.389 1.00 94.25 193 VAL A CA 1
ATOM 1445 C C . VAL A 1 193 ? -32.099 -8.057 21.084 1.00 94.25 193 VAL A C 1
ATOM 1447 O O . VAL A 1 193 ? -30.936 -7.674 20.978 1.00 94.25 193 VAL A O 1
ATOM 1450 N N . GLU A 1 194 ? -32.995 -7.874 20.113 1.00 94.94 194 GLU A N 1
ATOM 1451 C CA . GLU A 1 194 ? -32.686 -7.166 18.862 1.00 94.94 194 GLU A CA 1
ATOM 1452 C C . GLU A 1 194 ? -32.292 -5.703 19.109 1.00 94.94 194 GLU A C 1
ATOM 1454 O O . GLU A 1 194 ? -31.309 -5.230 18.534 1.00 94.94 194 GLU A O 1
ATOM 1459 N N . HIS A 1 195 ? -32.993 -5.007 20.011 1.00 92.56 195 HIS A N 1
ATOM 1460 C CA . HIS A 1 195 ? -32.648 -3.646 20.423 1.00 92.56 195 HIS A CA 1
ATOM 1461 C C . HIS A 1 195 ? -31.253 -3.582 21.062 1.00 92.56 195 HIS A C 1
ATOM 1463 O O . HIS A 1 195 ? -30.440 -2.740 20.680 1.00 92.56 195 HIS A O 1
ATOM 1469 N N . ILE A 1 196 ? -30.935 -4.498 21.985 1.00 93.06 196 ILE A N 1
ATOM 1470 C CA . ILE A 1 196 ? -29.608 -4.567 22.611 1.00 93.06 196 ILE A CA 1
ATOM 1471 C C . ILE A 1 196 ? -28.526 -4.895 21.577 1.00 93.06 196 ILE A C 1
ATOM 1473 O O . ILE A 1 196 ? -27.485 -4.242 21.572 1.00 93.06 196 ILE A O 1
ATOM 1477 N N . LEU A 1 197 ? -28.757 -5.847 20.669 1.00 93.25 197 LEU A N 1
ATOM 1478 C CA . LEU A 1 197 ? -27.812 -6.157 19.589 1.00 93.25 197 LEU A CA 1
ATOM 1479 C C . LEU A 1 197 ? -27.576 -4.945 18.678 1.00 93.25 197 LEU A C 1
ATOM 1481 O O . LEU A 1 197 ? -26.428 -4.656 18.336 1.00 93.25 197 LEU A O 1
ATOM 1485 N N . GLY A 1 198 ? -28.634 -4.206 18.336 1.00 92.69 198 GLY A N 1
ATOM 1486 C CA . GLY A 1 198 ? -28.540 -2.958 17.581 1.00 92.69 198 GLY A CA 1
ATOM 1487 C C . GLY A 1 198 ? -27.741 -1.882 18.322 1.00 92.69 198 GLY A C 1
ATOM 1488 O O . GLY A 1 198 ? -26.839 -1.281 17.737 1.00 92.69 198 GLY A O 1
ATOM 1489 N N . ALA A 1 199 ? -28.006 -1.688 19.617 1.00 90.31 199 ALA A N 1
ATOM 1490 C CA . ALA A 1 199 ? -27.281 -0.742 20.464 1.00 90.31 199 ALA A CA 1
ATOM 1491 C C . ALA A 1 199 ? -25.794 -1.111 20.594 1.00 90.31 199 ALA A C 1
ATOM 1493 O O . ALA A 1 199 ? -24.928 -0.248 20.461 1.00 90.31 199 ALA A O 1
ATOM 1494 N N . VAL A 1 200 ? -25.476 -2.399 20.766 1.00 94.06 200 VAL A N 1
ATOM 1495 C CA . VAL A 1 200 ? -24.092 -2.898 20.778 1.00 94.06 200 VAL A CA 1
ATOM 1496 C C . VAL A 1 200 ? -23.424 -2.658 19.425 1.00 94.06 200 VAL A C 1
ATOM 1498 O O . VAL A 1 200 ? -22.297 -2.172 19.377 1.00 94.06 200 VAL A O 1
ATOM 1501 N N . GLN A 1 201 ? -24.101 -2.941 18.311 1.00 93.31 201 GLN A N 1
ATOM 1502 C CA . GLN A 1 201 ? -23.545 -2.701 16.979 1.00 93.31 201 GLN A CA 1
ATOM 1503 C C . GLN A 1 201 ? -23.260 -1.212 16.733 1.00 93.31 201 GLN A C 1
ATOM 1505 O O . GLN A 1 201 ? -22.215 -0.883 16.167 1.00 93.31 201 GLN A O 1
ATOM 1510 N N . GLN A 1 202 ? -24.142 -0.318 17.189 1.00 93.06 202 GLN A N 1
ATOM 1511 C CA . GLN A 1 202 ? -23.935 1.131 17.130 1.00 93.06 202 GLN A CA 1
ATOM 1512 C C . GLN A 1 202 ? -22.781 1.586 18.033 1.00 93.06 202 GLN A C 1
ATOM 1514 O O . GLN A 1 202 ? -21.955 2.384 17.595 1.00 93.06 202 GLN A O 1
ATOM 1519 N N . ALA A 1 203 ? -22.669 1.038 19.246 1.00 90.38 203 ALA A N 1
ATOM 1520 C CA . ALA A 1 203 ? -21.586 1.351 20.178 1.00 90.38 203 ALA A CA 1
ATOM 1521 C C . ALA A 1 203 ? -20.212 0.855 19.689 1.00 90.38 203 ALA A C 1
ATOM 1523 O O . ALA A 1 203 ? -19.194 1.500 19.928 1.00 90.38 203 ALA A O 1
ATOM 1524 N N . VAL A 1 204 ? -20.171 -0.271 18.968 1.00 94.88 204 VAL A N 1
ATOM 1525 C CA . VAL A 1 204 ? -18.933 -0.868 18.433 1.00 94.88 204 VAL A CA 1
ATOM 1526 C C . VAL A 1 204 ? -18.523 -0.260 17.083 1.00 94.88 204 VAL A C 1
ATOM 1528 O O . VAL A 1 204 ? -17.356 -0.351 16.695 1.00 94.88 204 VAL A O 1
ATOM 1531 N N . ALA A 1 205 ? -19.444 0.377 16.355 1.00 93.62 205 ALA A N 1
ATOM 1532 C CA . ALA A 1 205 ? -19.156 1.029 15.077 1.00 93.62 205 ALA A CA 1
ATOM 1533 C C . ALA A 1 205 ? -17.958 2.008 15.111 1.00 93.62 205 ALA A C 1
ATOM 1535 O O . ALA A 1 205 ? -17.085 1.847 14.252 1.00 93.62 205 ALA A O 1
ATOM 1536 N N . PRO A 1 206 ? -17.843 2.960 16.065 1.00 94.50 206 PRO A N 1
ATOM 1537 C CA . PRO A 1 206 ? -16.686 3.859 16.136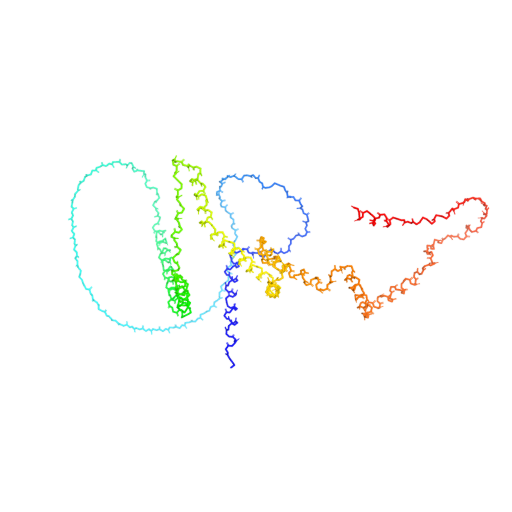 1.00 94.50 206 PRO A CA 1
ATOM 1538 C C . PRO A 1 206 ? -15.383 3.102 16.411 1.00 94.50 206 PRO A C 1
ATOM 1540 O O . PRO A 1 206 ? -14.406 3.302 15.701 1.00 94.50 206 PRO A O 1
ATOM 1543 N N . VAL A 1 207 ? -15.394 2.129 17.331 1.00 94.38 207 VAL A N 1
ATOM 1544 C CA . VAL A 1 207 ? -14.207 1.310 17.641 1.00 94.38 207 VAL A CA 1
ATOM 1545 C C . VAL A 1 207 ? -13.702 0.576 16.397 1.00 94.38 207 VAL A C 1
ATOM 1547 O O . VAL A 1 207 ? -12.503 0.519 16.141 1.00 94.38 207 VAL A O 1
ATOM 1550 N N . ARG A 1 208 ? -14.609 0.040 15.568 1.00 93.25 208 ARG A N 1
ATOM 1551 C CA . ARG A 1 208 ? -14.229 -0.595 14.294 1.00 93.25 208 ARG A CA 1
ATOM 1552 C C . ARG A 1 208 ? -13.631 0.399 13.303 1.00 93.25 208 ARG A C 1
ATOM 1554 O O . ARG A 1 208 ? -12.724 0.023 12.562 1.00 93.25 208 ARG A O 1
ATOM 1561 N N . GLN A 1 209 ? -14.142 1.628 13.257 1.00 93.94 209 GLN A N 1
ATOM 1562 C CA . GLN A 1 209 ? -13.587 2.681 12.405 1.00 93.94 209 GLN A CA 1
ATOM 1563 C C . GLN A 1 209 ? -12.181 3.078 12.868 1.00 93.94 209 GLN A C 1
ATOM 1565 O O . GLN A 1 209 ? -11.290 3.164 12.025 1.00 93.94 209 GLN A O 1
ATOM 1570 N N . ASP A 1 210 ? -11.961 3.213 14.175 1.00 94.69 210 ASP A N 1
ATOM 1571 C CA . ASP A 1 210 ? -10.659 3.562 14.753 1.00 94.69 210 ASP A CA 1
ATOM 1572 C C . ASP A 1 210 ? -9.620 2.462 14.527 1.00 94.69 210 ASP A C 1
ATOM 1574 O O . ASP A 1 210 ? -8.533 2.729 14.018 1.00 94.69 210 ASP A O 1
ATOM 1578 N N . VAL A 1 211 ? -9.971 1.200 14.805 1.00 95.62 211 VAL A N 1
ATOM 1579 C CA . VAL A 1 211 ? -9.090 0.049 14.531 1.00 95.62 211 VAL A CA 1
ATOM 1580 C C . VAL A 1 211 ? -8.716 0.001 13.054 1.00 95.62 211 VAL A C 1
ATOM 1582 O O . VAL A 1 211 ? -7.557 -0.217 12.704 1.00 95.62 211 VAL A O 1
ATOM 1585 N N . ARG A 1 212 ? -9.687 0.241 12.170 1.00 95.38 212 ARG A N 1
ATOM 1586 C CA . ARG A 1 212 ? -9.443 0.256 10.732 1.00 95.38 212 ARG A CA 1
ATOM 1587 C C . ARG A 1 212 ? -8.542 1.419 10.313 1.00 95.38 212 ARG A C 1
ATOM 1589 O O . ARG A 1 212 ? -7.659 1.214 9.487 1.00 95.38 212 ARG A O 1
ATOM 1596 N N . LYS A 1 213 ? -8.750 2.615 10.863 1.00 95.81 213 LYS A N 1
ATOM 1597 C CA . LYS A 1 213 ? -7.903 3.786 10.608 1.00 95.81 213 LYS A CA 1
ATOM 1598 C C . LYS A 1 213 ? -6.461 3.514 11.043 1.00 95.81 213 LYS A C 1
ATOM 1600 O O . LYS A 1 213 ? -5.556 3.658 10.227 1.00 95.81 213 LYS A O 1
ATOM 1605 N N . ASN A 1 214 ? -6.269 3.006 12.259 1.00 96.81 214 ASN A N 1
ATOM 1606 C CA . ASN A 1 214 ? -4.952 2.653 12.790 1.00 96.81 214 ASN A CA 1
ATOM 1607 C C . ASN A 1 214 ? -4.269 1.561 11.951 1.00 96.81 214 ASN A C 1
ATOM 1609 O O . ASN A 1 214 ? -3.071 1.639 11.693 1.00 96.81 214 ASN A O 1
ATOM 1613 N N . ALA A 1 215 ? -5.016 0.563 11.467 1.00 96.12 215 ALA A N 1
ATOM 1614 C CA . ALA A 1 215 ? -4.473 -0.469 10.581 1.00 96.12 215 ALA A CA 1
ATOM 1615 C C . ALA A 1 215 ? -3.995 0.109 9.235 1.00 96.12 215 ALA A C 1
ATOM 1617 O O . ALA A 1 215 ? -2.954 -0.289 8.714 1.00 96.12 215 ALA A O 1
ATOM 1618 N N . VAL A 1 216 ? -4.726 1.079 8.676 1.00 97.69 216 VAL A N 1
ATOM 1619 C CA . VAL A 1 216 ? -4.313 1.769 7.446 1.00 97.69 216 VAL A CA 1
ATOM 1620 C C . VAL A 1 216 ? -3.060 2.609 7.689 1.00 97.69 216 VAL A C 1
ATOM 1622 O O . VAL A 1 216 ? -2.106 2.507 6.921 1.00 97.69 216 VAL A O 1
ATOM 1625 N N . GLU A 1 217 ? -3.041 3.401 8.760 1.00 97.56 217 GLU A N 1
ATOM 1626 C CA . GLU A 1 217 ? -1.914 4.276 9.104 1.00 97.56 217 GLU A CA 1
ATOM 1627 C C . GLU A 1 217 ? -0.633 3.485 9.380 1.00 97.56 217 GLU A C 1
ATOM 1629 O O . GLU A 1 217 ? 0.415 3.794 8.816 1.00 97.56 217 GLU A O 1
ATOM 1634 N N . THR A 1 218 ? -0.720 2.413 10.169 1.00 98.06 218 THR A N 1
ATOM 1635 C CA . THR A 1 218 ? 0.426 1.532 10.451 1.00 98.06 218 THR A CA 1
ATOM 1636 C C . THR A 1 218 ? 0.934 0.839 9.187 1.00 98.06 218 THR A C 1
ATOM 1638 O O . THR A 1 218 ? 2.141 0.803 8.951 1.00 98.06 218 THR A O 1
ATOM 1641 N N . SER A 1 219 ? 0.038 0.356 8.320 1.00 98.25 219 SER A N 1
ATOM 1642 C CA . SER A 1 219 ? 0.431 -0.229 7.034 1.00 98.25 219 SER A CA 1
ATOM 1643 C C . SER A 1 219 ? 1.104 0.791 6.109 1.00 98.25 219 SER A C 1
ATOM 1645 O O . SER A 1 219 ? 2.061 0.446 5.416 1.00 98.25 219 SER A O 1
ATOM 1647 N N . PHE A 1 220 ? 0.644 2.044 6.098 1.00 98.31 220 PHE A N 1
ATOM 1648 C CA . PHE A 1 220 ? 1.268 3.118 5.319 1.00 98.31 220 PHE A CA 1
ATOM 1649 C C . PHE A 1 220 ? 2.638 3.502 5.872 1.00 98.31 220 PHE A C 1
ATOM 1651 O O . PHE A 1 220 ? 3.577 3.629 5.093 1.00 98.31 220 PHE A O 1
ATOM 1658 N N . ALA A 1 221 ? 2.778 3.623 7.193 1.00 98.12 221 ALA A N 1
ATOM 1659 C CA . ALA A 1 221 ? 4.065 3.885 7.829 1.00 98.12 221 ALA A CA 1
ATOM 1660 C C . ALA A 1 221 ? 5.083 2.776 7.512 1.00 98.12 221 ALA A C 1
ATOM 1662 O O . ALA A 1 221 ? 6.207 3.065 7.099 1.00 98.12 221 ALA A O 1
ATOM 1663 N N . LEU A 1 222 ? 4.664 1.509 7.606 1.00 98.25 222 LEU A N 1
ATOM 1664 C CA . LEU A 1 222 ? 5.505 0.360 7.269 1.00 98.25 222 LEU A CA 1
ATOM 1665 C C . LEU A 1 222 ? 5.908 0.353 5.786 1.00 98.25 222 LEU A C 1
ATOM 1667 O O . LEU A 1 222 ? 7.077 0.150 5.458 1.00 98.25 222 LEU A O 1
ATOM 1671 N N . ALA A 1 223 ? 4.961 0.603 4.879 1.00 98.12 223 ALA A N 1
ATOM 1672 C CA . ALA A 1 223 ? 5.242 0.666 3.446 1.00 98.12 223 ALA A CA 1
ATOM 1673 C C . ALA A 1 223 ? 6.157 1.848 3.087 1.00 98.12 223 ALA A C 1
ATOM 1675 O O . ALA A 1 223 ? 7.034 1.718 2.235 1.00 98.12 223 ALA A O 1
ATOM 1676 N N . HIS A 1 224 ? 6.000 2.990 3.758 1.00 98.00 224 HIS A N 1
ATOM 1677 C CA . HIS A 1 224 ? 6.884 4.139 3.589 1.00 98.00 224 HIS A CA 1
ATOM 1678 C C . HIS A 1 224 ? 8.316 3.819 4.041 1.00 98.00 224 HIS A C 1
ATOM 1680 O O . HIS A 1 224 ? 9.262 4.090 3.302 1.00 98.00 224 HIS A O 1
ATOM 1686 N N . ALA A 1 225 ? 8.483 3.171 5.198 1.00 97.94 225 ALA A N 1
ATOM 1687 C CA . ALA A 1 225 ? 9.796 2.773 5.707 1.00 97.94 225 ALA A CA 1
ATOM 1688 C C . ALA A 1 225 ? 10.507 1.756 4.791 1.00 97.94 225 ALA A C 1
ATOM 1690 O O . ALA A 1 225 ? 11.709 1.863 4.545 1.00 97.94 225 ALA A O 1
ATOM 1691 N N . THR A 1 226 ? 9.760 0.790 4.251 1.00 98.19 226 THR A N 1
ATOM 1692 C CA . THR A 1 226 ? 10.302 -0.299 3.420 1.00 98.19 226 THR A CA 1
ATOM 1693 C C . THR A 1 226 ? 10.566 0.118 1.971 1.00 98.19 226 THR A C 1
ATOM 1695 O O . THR A 1 226 ? 11.605 -0.228 1.410 1.00 98.19 226 THR A O 1
ATOM 1698 N N . HIS A 1 227 ? 9.658 0.882 1.355 1.00 97.56 227 HIS A N 1
ATOM 1699 C CA . HIS A 1 227 ? 9.693 1.203 -0.080 1.00 97.56 227 HIS A CA 1
ATOM 1700 C C . HIS A 1 227 ? 10.132 2.642 -0.401 1.00 97.56 227 HIS A C 1
ATOM 1702 O O . HIS A 1 227 ? 10.319 2.960 -1.585 1.00 97.56 227 HIS A O 1
ATOM 1708 N N . LYS A 1 228 ? 10.310 3.500 0.616 1.00 96.94 228 LYS A N 1
ATOM 1709 C CA . LYS A 1 228 ? 10.845 4.876 0.538 1.00 96.94 228 LYS A CA 1
ATOM 1710 C C . LYS A 1 228 ? 10.266 5.669 -0.646 1.00 96.94 228 LYS A C 1
ATOM 1712 O O . LYS A 1 228 ? 9.053 5.858 -0.743 1.00 96.94 228 LYS A O 1
ATOM 1717 N N . ASP A 1 229 ? 11.112 6.059 -1.601 1.00 97.69 229 ASP A N 1
ATOM 1718 C CA . ASP A 1 229 ? 10.757 6.859 -2.779 1.00 97.69 229 ASP A CA 1
ATOM 1719 C C . ASP A 1 229 ? 9.620 6.264 -3.615 1.00 97.69 229 ASP A C 1
ATOM 1721 O O . ASP A 1 229 ? 8.827 6.994 -4.214 1.00 97.69 229 ASP A O 1
ATOM 1725 N N . THR A 1 230 ? 9.537 4.932 -3.702 1.00 97.44 230 THR A N 1
ATOM 1726 C CA . THR A 1 230 ? 8.491 4.292 -4.511 1.00 97.44 230 THR A CA 1
ATOM 1727 C C . THR A 1 230 ? 7.122 4.395 -3.851 1.00 97.44 230 THR A C 1
ATOM 1729 O O . THR A 1 230 ? 6.131 4.542 -4.567 1.00 97.44 230 THR A O 1
ATOM 1732 N N . PHE A 1 231 ? 7.060 4.409 -2.515 1.00 98.50 231 PHE A N 1
ATOM 1733 C CA . PHE A 1 231 ? 5.829 4.715 -1.791 1.00 98.50 231 PHE A CA 1
ATOM 1734 C C . PHE A 1 231 ? 5.420 6.172 -2.001 1.00 98.50 231 PHE A C 1
ATOM 1736 O O . PHE A 1 231 ? 4.267 6.419 -2.338 1.00 98.50 231 PHE A O 1
ATOM 1743 N N . GLY A 1 232 ? 6.354 7.125 -1.883 1.00 97.94 232 GLY A N 1
ATOM 1744 C CA . GLY A 1 232 ? 6.064 8.549 -2.102 1.00 97.94 232 GLY A CA 1
ATOM 1745 C C . GLY A 1 232 ? 5.424 8.809 -3.471 1.00 97.94 232 GLY A C 1
ATOM 1746 O O . GLY A 1 232 ? 4.338 9.381 -3.557 1.00 97.94 232 GLY A O 1
ATOM 1747 N N . LYS A 1 233 ? 6.017 8.261 -4.539 1.00 98.38 233 LYS A N 1
ATOM 1748 C CA . LYS A 1 233 ? 5.469 8.354 -5.907 1.00 98.38 233 LYS A CA 1
ATOM 1749 C C . LYS A 1 233 ? 4.115 7.658 -6.056 1.00 98.38 233 LYS A C 1
ATOM 1751 O O . LYS A 1 233 ? 3.239 8.155 -6.763 1.00 98.38 233 LYS A O 1
ATOM 1756 N N . ALA A 1 234 ? 3.927 6.513 -5.399 1.00 98.25 234 ALA A N 1
ATOM 1757 C CA . ALA A 1 234 ? 2.648 5.810 -5.396 1.00 98.25 234 ALA A CA 1
ATOM 1758 C C . ALA A 1 234 ? 1.551 6.628 -4.698 1.00 98.25 234 ALA A C 1
ATOM 1760 O O . ALA A 1 234 ? 0.427 6.708 -5.198 1.00 98.25 234 ALA A O 1
ATOM 1761 N N . PHE A 1 235 ? 1.892 7.267 -3.579 1.00 98.06 235 PHE A N 1
ATOM 1762 C CA . PHE A 1 235 ? 0.995 8.107 -2.796 1.00 98.06 235 PHE A CA 1
ATOM 1763 C C . PHE A 1 235 ? 0.608 9.395 -3.541 1.00 98.06 235 PHE A C 1
ATOM 1765 O O . PHE A 1 235 ? -0.556 9.794 -3.555 1.00 98.06 235 PHE A O 1
ATOM 1772 N N . GLU A 1 236 ? 1.547 10.023 -4.243 1.00 98.19 236 GLU A N 1
ATOM 1773 C CA . GLU A 1 236 ? 1.242 11.142 -5.142 1.00 98.19 236 GLU A CA 1
ATOM 1774 C C . GLU A 1 236 ? 0.335 10.708 -6.301 1.00 98.19 236 GLU A C 1
ATOM 1776 O O . GLU A 1 236 ? -0.649 11.383 -6.608 1.00 98.19 236 GLU A O 1
ATOM 1781 N N . ALA A 1 237 ? 0.616 9.550 -6.907 1.00 98.00 237 ALA A N 1
ATOM 1782 C CA . ALA A 1 237 ? -0.171 9.030 -8.020 1.00 98.00 237 ALA A CA 1
ATOM 1783 C C . ALA A 1 237 ? -1.625 8.729 -7.628 1.00 98.00 237 ALA A C 1
ATOM 1785 O O . ALA A 1 237 ? -2.526 9.026 -8.410 1.00 98.00 237 ALA A O 1
ATOM 1786 N N . ILE A 1 238 ? -1.873 8.172 -6.434 1.00 97.38 238 ILE A N 1
ATOM 1787 C CA . ILE A 1 238 ? -3.246 7.913 -5.968 1.00 97.38 238 ILE A CA 1
ATOM 1788 C C . ILE A 1 238 ? -3.994 9.213 -5.637 1.00 97.38 238 ILE A C 1
ATOM 1790 O O . ILE A 1 238 ? -5.182 9.313 -5.933 1.00 97.38 238 ILE A O 1
ATOM 1794 N N . ASN A 1 239 ? -3.307 10.231 -5.104 1.00 97.19 239 ASN A N 1
ATOM 1795 C CA . ASN A 1 239 ? -3.897 11.551 -4.846 1.00 97.19 239 ASN A CA 1
ATOM 1796 C C . ASN A 1 239 ? -4.211 12.327 -6.136 1.00 97.19 239 ASN A C 1
ATOM 1798 O O . ASN A 1 239 ? -5.080 13.198 -6.132 1.00 97.19 239 ASN A O 1
ATOM 1802 N N . GLY A 1 240 ? -3.523 12.012 -7.237 1.00 97.44 240 GLY A N 1
ATOM 1803 C CA . GLY A 1 240 ? -3.792 12.572 -8.562 1.00 97.44 240 GLY A CA 1
ATOM 1804 C C . GLY A 1 240 ? -4.972 11.932 -9.304 1.00 97.44 240 GLY A C 1
ATOM 1805 O O . GLY A 1 240 ? -5.355 12.435 -10.361 1.00 97.44 240 GLY A O 1
ATOM 1806 N N . LEU A 1 241 ? -5.548 10.837 -8.790 1.00 96.88 241 LEU A N 1
ATOM 1807 C CA . LEU A 1 241 ? -6.698 10.178 -9.413 1.00 96.88 241 LEU A CA 1
ATOM 1808 C C . LEU A 1 241 ? -7.960 11.044 -9.338 1.00 96.88 241 LEU A C 1
ATOM 1810 O O . LEU A 1 241 ? -8.159 11.811 -8.394 1.00 96.88 241 LEU A O 1
ATOM 1814 N N . ASN A 1 242 ? -8.856 10.902 -10.318 1.00 97.50 242 ASN A N 1
ATOM 1815 C CA . ASN A 1 242 ? -10.070 11.707 -10.363 1.00 97.50 242 ASN A CA 1
ATOM 1816 C C . ASN A 1 242 ? -11.160 11.085 -9.468 1.00 97.50 242 ASN A C 1
ATOM 1818 O O . ASN A 1 242 ? -11.704 10.034 -9.814 1.00 97.50 242 ASN A O 1
ATOM 1822 N N . PRO A 1 243 ? -11.588 11.740 -8.371 1.00 95.81 243 PRO A N 1
ATOM 1823 C CA . PRO A 1 243 ? -12.609 11.188 -7.480 1.00 95.81 243 PRO A CA 1
ATOM 1824 C C . PRO A 1 243 ? -13.993 11.067 -8.137 1.00 95.81 243 PRO A C 1
ATOM 1826 O O . PRO A 1 243 ? -14.866 10.397 -7.591 1.00 95.81 243 PRO A O 1
ATOM 1829 N N . GLN A 1 244 ? -14.224 11.702 -9.291 1.00 97.38 244 GLN A N 1
ATOM 1830 C CA . GLN A 1 244 ? -15.468 11.556 -10.053 1.00 97.38 244 GLN A CA 1
ATOM 1831 C C . GLN A 1 244 ? -15.462 10.333 -10.978 1.00 97.38 244 GLN A C 1
ATOM 1833 O O . GLN A 1 244 ? -16.530 9.873 -11.384 1.00 97.38 244 GLN A O 1
ATOM 1838 N N . ASN A 1 245 ? -14.287 9.786 -11.301 1.00 97.81 245 ASN A N 1
ATOM 1839 C CA . ASN A 1 245 ? -14.181 8.605 -12.145 1.00 97.81 245 ASN A CA 1
ATOM 1840 C C . ASN A 1 245 ? -14.534 7.343 -11.326 1.00 97.81 245 ASN A C 1
ATOM 1842 O O . ASN A 1 245 ? -13.913 7.088 -10.289 1.00 97.81 245 ASN A O 1
ATOM 1846 N N . PRO A 1 246 ? -15.540 6.544 -11.736 1.00 97.50 246 PRO A N 1
ATOM 1847 C CA . PRO A 1 246 ? -15.913 5.330 -11.015 1.00 97.50 246 PRO A CA 1
ATOM 1848 C C . PRO A 1 246 ? -14.768 4.315 -10.897 1.00 97.50 246 PRO A C 1
ATOM 1850 O O . PRO A 1 246 ? -14.654 3.687 -9.842 1.00 97.50 246 PRO A O 1
ATOM 1853 N N . ASP A 1 247 ? -13.910 4.195 -11.911 1.00 97.31 247 ASP A N 1
ATOM 1854 C CA . ASP A 1 247 ? -12.816 3.214 -11.929 1.00 97.31 247 ASP A CA 1
ATOM 1855 C C . ASP A 1 247 ? -11.698 3.588 -10.945 1.00 97.31 247 ASP A C 1
ATOM 1857 O O . ASP A 1 247 ? -11.181 2.743 -10.204 1.00 97.31 247 ASP A O 1
ATOM 1861 N N . ASP A 1 248 ? -11.389 4.881 -10.858 1.00 97.56 248 ASP A N 1
ATOM 1862 C CA . ASP A 1 248 ? -10.421 5.425 -9.907 1.00 97.56 248 ASP A CA 1
ATOM 1863 C C . ASP A 1 248 ? -10.912 5.242 -8.469 1.00 97.56 248 ASP A C 1
ATOM 1865 O O . ASP A 1 248 ? -10.178 4.755 -7.605 1.00 97.56 248 ASP A O 1
ATOM 1869 N N . ARG A 1 249 ? -12.194 5.530 -8.206 1.00 97.75 249 ARG A N 1
ATOM 1870 C CA . ARG A 1 249 ? -12.795 5.274 -6.888 1.00 97.75 249 ARG A CA 1
ATOM 1871 C C . ARG A 1 249 ? -12.746 3.799 -6.512 1.00 97.75 249 ARG A C 1
ATOM 1873 O O . ARG A 1 249 ? -12.426 3.483 -5.368 1.00 97.75 249 ARG A O 1
ATOM 1880 N N . ALA A 1 250 ? -13.060 2.901 -7.446 1.00 97.94 250 ALA A N 1
ATOM 1881 C CA . ALA A 1 250 ? -12.998 1.462 -7.202 1.00 97.94 250 ALA A CA 1
ATOM 1882 C C . ALA A 1 250 ? -11.564 1.012 -6.880 1.00 97.94 250 ALA A C 1
ATOM 1884 O O . ALA A 1 250 ? -11.359 0.16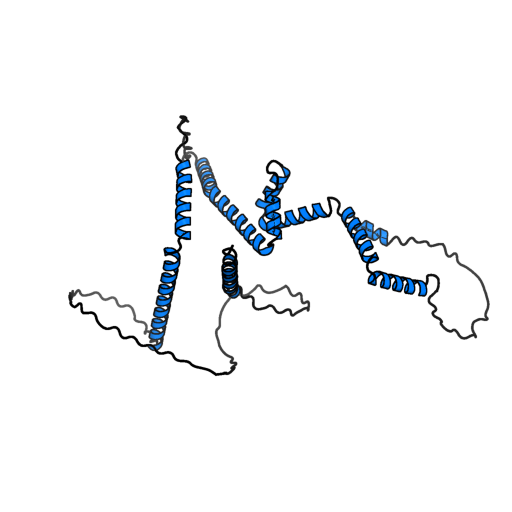9 -6.003 1.00 97.94 250 ALA A O 1
ATOM 1885 N N . THR A 1 251 ? -10.573 1.611 -7.540 1.00 97.69 251 THR A N 1
ATOM 1886 C CA . THR A 1 251 ? -9.149 1.377 -7.277 1.00 97.69 251 THR A CA 1
ATOM 1887 C C . THR A 1 251 ? -8.754 1.831 -5.872 1.00 97.69 251 THR A C 1
ATOM 1889 O O . THR A 1 251 ? -8.212 1.030 -5.108 1.00 97.69 251 THR A O 1
ATOM 1892 N N . VAL A 1 252 ? -9.096 3.064 -5.485 1.00 97.62 252 VAL A N 1
ATOM 1893 C CA . VAL A 1 252 ? -8.838 3.585 -4.131 1.00 97.62 252 VAL A CA 1
ATOM 1894 C C . VAL A 1 252 ? -9.516 2.702 -3.083 1.00 97.62 252 VAL A C 1
ATOM 1896 O O . VAL A 1 252 ? -8.872 2.239 -2.144 1.00 97.62 252 VAL A O 1
ATOM 1899 N N . GLN A 1 253 ? -10.798 2.382 -3.267 1.00 97.50 253 GLN A N 1
ATOM 1900 C CA . GLN A 1 253 ? -11.527 1.511 -2.344 1.00 97.50 253 GLN A CA 1
ATOM 1901 C C . GLN A 1 253 ? -10.875 0.134 -2.217 1.00 97.50 253 GLN A C 1
ATOM 1903 O O . GLN A 1 253 ? -10.785 -0.388 -1.109 1.00 97.50 253 GLN A O 1
ATOM 1908 N N . ARG A 1 254 ? -10.400 -0.462 -3.315 1.00 97.81 254 ARG A N 1
ATOM 1909 C CA . ARG A 1 254 ? -9.695 -1.750 -3.277 1.00 97.81 254 ARG A CA 1
ATOM 1910 C C . ARG A 1 254 ? -8.427 -1.671 -2.430 1.00 97.81 254 ARG A C 1
ATOM 1912 O O . ARG A 1 254 ? -8.215 -2.555 -1.606 1.00 97.81 254 ARG A O 1
ATOM 1919 N N . ILE A 1 255 ? -7.635 -0.613 -2.595 1.00 97.88 255 ILE A N 1
ATOM 1920 C CA . ILE A 1 255 ? -6.398 -0.402 -1.832 1.00 97.88 255 ILE A CA 1
ATOM 1921 C C . ILE A 1 255 ? -6.719 -0.274 -0.336 1.00 97.88 255 ILE A C 1
ATOM 1923 O O . ILE A 1 255 ? -6.206 -1.055 0.462 1.00 97.88 255 ILE A O 1
ATOM 1927 N N . TYR A 1 256 ? -7.653 0.604 0.046 1.00 96.94 256 TYR A N 1
ATOM 1928 C CA . TYR A 1 256 ? -8.036 0.837 1.451 1.00 96.94 256 TYR A CA 1
ATOM 1929 C C . TYR A 1 256 ? -8.815 -0.314 2.114 1.00 96.94 256 TYR A C 1
ATOM 1931 O O . TYR A 1 256 ? -8.933 -0.353 3.341 1.00 96.94 256 TYR A O 1
ATOM 1939 N N . ASN A 1 257 ? -9.416 -1.215 1.333 1.00 96.88 257 ASN A N 1
ATOM 1940 C CA . ASN A 1 257 ? -10.076 -2.430 1.829 1.00 96.88 257 ASN A CA 1
ATOM 1941 C C . ASN A 1 257 ? -9.132 -3.640 1.891 1.00 96.88 257 ASN A C 1
ATOM 1943 O O . ASN A 1 257 ? -9.539 -4.686 2.394 1.00 96.88 257 ASN A O 1
ATOM 1947 N N . SER A 1 258 ? -7.915 -3.535 1.353 1.00 97.94 258 SER A N 1
ATOM 1948 C CA . SER A 1 258 ? -6.956 -4.636 1.387 1.00 97.94 258 SER A CA 1
ATOM 1949 C C . SER A 1 258 ? -6.422 -4.869 2.804 1.00 97.94 258 SER A C 1
ATOM 1951 O O . SER A 1 258 ? -6.485 -3.988 3.659 1.00 97.94 258 SER A O 1
ATOM 1953 N N . ALA A 1 259 ? -5.889 -6.068 3.052 1.00 97.00 259 ALA A N 1
ATOM 1954 C CA . ALA A 1 259 ? -5.304 -6.412 4.347 1.00 97.00 259 ALA A CA 1
ATOM 1955 C C . ALA A 1 259 ? -4.090 -5.531 4.697 1.00 97.00 259 ALA A C 1
ATOM 1957 O O . ALA A 1 259 ? -3.892 -5.208 5.860 1.00 97.00 259 ALA A O 1
ATOM 1958 N N . ASN A 1 260 ? -3.315 -5.126 3.683 1.00 97.81 260 ASN A N 1
ATOM 1959 C CA . ASN A 1 260 ? -2.121 -4.290 3.809 1.00 97.81 260 ASN A CA 1
ATOM 1960 C C . ASN A 1 260 ? -2.196 -3.142 2.787 1.00 97.81 260 ASN A C 1
ATOM 1962 O O . ASN A 1 260 ? -1.612 -3.249 1.702 1.00 97.81 260 ASN A O 1
ATOM 1966 N N . PRO A 1 261 ? -2.929 -2.056 3.091 1.00 98.19 261 PRO A N 1
ATOM 1967 C CA . PRO A 1 261 ? -3.184 -0.979 2.136 1.00 98.19 261 PRO A CA 1
ATOM 1968 C C . PRO A 1 261 ? -1.908 -0.290 1.643 1.00 98.19 261 PRO A C 1
ATOM 1970 O O . PRO A 1 261 ? -1.861 0.118 0.484 1.00 98.19 261 PRO A O 1
ATOM 1973 N N . GLY A 1 262 ? -0.860 -0.189 2.467 1.00 98.25 262 GLY A N 1
ATOM 1974 C CA . GLY A 1 262 ? 0.412 0.417 2.057 1.00 98.25 262 GLY A CA 1
ATOM 1975 C C . GLY A 1 262 ? 1.141 -0.389 0.982 1.00 98.25 262 GLY A C 1
ATOM 1976 O O . GLY A 1 262 ? 1.590 0.167 -0.018 1.00 98.25 262 GLY A O 1
ATOM 1977 N N . GLU A 1 263 ? 1.193 -1.711 1.137 1.00 98.38 263 GLU A N 1
ATOM 1978 C CA . GLU A 1 263 ? 1.797 -2.611 0.147 1.00 98.38 263 GLU A CA 1
ATOM 1979 C C . GLU A 1 263 ? 0.984 -2.672 -1.147 1.00 98.38 263 GLU A C 1
ATOM 1981 O O . GLU A 1 263 ? 1.534 -2.648 -2.252 1.00 98.38 263 GLU A O 1
ATOM 1986 N N . GLU A 1 264 ? -0.346 -2.717 -1.032 1.00 98.44 264 GLU A N 1
ATOM 1987 C CA . GLU A 1 264 ? -1.214 -2.758 -2.207 1.00 98.44 264 GLU A CA 1
ATOM 1988 C C . GLU A 1 264 ? -1.142 -1.448 -3.008 1.00 98.44 264 GLU A C 1
ATOM 1990 O O . GLU A 1 264 ? -1.165 -1.490 -4.239 1.00 98.44 264 GLU A O 1
ATOM 1995 N N . LEU A 1 265 ? -0.956 -0.301 -2.341 1.00 98.31 265 LEU A N 1
ATOM 1996 C CA . LEU A 1 265 ? -0.690 0.983 -2.994 1.00 98.31 265 LEU A CA 1
ATOM 1997 C C . LEU A 1 265 ? 0.592 0.934 -3.843 1.00 98.31 265 LEU A C 1
ATOM 1999 O O . LEU A 1 265 ? 0.574 1.292 -5.025 1.00 98.31 265 LEU A O 1
ATOM 2003 N N . VAL A 1 266 ? 1.698 0.450 -3.270 1.00 98.62 266 VAL A N 1
ATOM 2004 C CA . VAL A 1 266 ? 2.983 0.319 -3.982 1.00 98.62 266 VAL A CA 1
ATOM 2005 C C . VAL A 1 266 ? 2.858 -0.657 -5.154 1.00 98.62 266 VAL A C 1
ATOM 2007 O O . VAL A 1 266 ? 3.331 -0.375 -6.261 1.00 98.62 266 VAL A O 1
ATOM 2010 N N . ARG A 1 267 ? 2.189 -1.797 -4.951 1.00 98.38 267 ARG A N 1
ATOM 2011 C CA . ARG A 1 267 ? 1.942 -2.793 -6.003 1.00 98.38 267 ARG A CA 1
ATOM 2012 C C . ARG A 1 267 ? 1.109 -2.220 -7.146 1.00 98.38 267 ARG A C 1
ATOM 2014 O O . ARG A 1 267 ? 1.451 -2.436 -8.312 1.00 98.38 267 ARG A O 1
ATOM 2021 N N . TRP A 1 268 ? 0.036 -1.501 -6.828 1.00 98.19 268 TRP A N 1
ATOM 2022 C CA . TRP A 1 268 ? -0.793 -0.821 -7.818 1.00 98.19 268 TRP A CA 1
ATOM 2023 C C . TRP A 1 268 ? 0.037 0.163 -8.647 1.00 98.19 268 TRP A C 1
ATOM 2025 O O . TRP A 1 268 ? -0.026 0.127 -9.877 1.00 98.19 268 TRP A O 1
ATOM 2035 N N . HIS A 1 269 ? 0.879 0.971 -8.000 1.00 98.25 269 HIS A N 1
ATOM 2036 C CA . HIS A 1 269 ? 1.724 1.935 -8.699 1.00 98.25 269 HIS A CA 1
ATOM 2037 C C . HIS A 1 269 ? 2.748 1.261 -9.620 1.00 98.25 269 HIS A C 1
ATOM 2039 O O . HIS A 1 269 ? 2.873 1.649 -10.781 1.00 98.25 269 HIS A O 1
ATOM 2045 N N . LYS A 1 270 ? 3.423 0.199 -9.159 1.00 97.75 270 LYS A N 1
ATOM 2046 C CA . LYS A 1 270 ? 4.346 -0.594 -9.996 1.00 97.75 270 LYS A CA 1
ATOM 2047 C C . LYS A 1 270 ? 3.635 -1.176 -11.220 1.00 97.75 270 LYS A C 1
ATOM 2049 O O . LYS A 1 270 ? 4.175 -1.132 -12.323 1.00 97.75 270 LYS A O 1
ATOM 2054 N N . ARG A 1 271 ? 2.405 -1.674 -11.050 1.00 96.69 271 ARG A N 1
ATOM 2055 C CA . ARG A 1 271 ? 1.584 -2.176 -12.162 1.00 96.69 271 ARG A CA 1
ATOM 2056 C C . ARG A 1 271 ? 1.200 -1.060 -13.133 1.00 96.69 271 ARG A C 1
ATOM 2058 O O . ARG A 1 271 ? 1.312 -1.257 -14.335 1.00 96.69 271 ARG A O 1
ATOM 2065 N N . SER A 1 272 ? 0.793 0.100 -12.625 1.00 96.50 272 SER A N 1
ATOM 2066 C CA . SER A 1 272 ? 0.491 1.285 -13.437 1.00 96.50 272 SER A CA 1
ATOM 2067 C C . SER A 1 272 ? 1.706 1.732 -14.258 1.00 96.50 272 SER A C 1
ATOM 2069 O O . SER A 1 272 ? 1.598 1.925 -15.466 1.00 96.50 272 SER A O 1
ATOM 2071 N N . GLN A 1 273 ? 2.893 1.791 -13.647 1.00 96.19 273 GLN A N 1
ATOM 2072 C CA . GLN A 1 273 ? 4.138 2.101 -14.354 1.00 96.19 273 GLN A CA 1
ATOM 2073 C C . GLN A 1 273 ? 4.490 1.051 -15.412 1.00 96.19 273 GLN A C 1
ATOM 2075 O O . GLN A 1 273 ? 4.926 1.407 -16.506 1.00 96.19 273 GLN A O 1
ATOM 2080 N N . ALA A 1 274 ? 4.300 -0.236 -15.107 1.00 93.81 274 ALA A N 1
ATOM 2081 C CA . ALA A 1 274 ? 4.517 -1.309 -16.070 1.00 93.81 274 ALA A CA 1
ATOM 2082 C C . ALA A 1 274 ? 3.566 -1.176 -17.269 1.00 93.81 274 ALA A C 1
ATOM 2084 O O . ALA A 1 274 ? 4.026 -1.219 -18.405 1.00 93.81 274 ALA A O 1
ATOM 2085 N N . LEU A 1 275 ? 2.277 -0.918 -17.029 1.00 92.81 275 LEU A N 1
ATOM 2086 C CA . LEU A 1 275 ? 1.293 -0.662 -18.086 1.00 92.81 275 LEU A CA 1
ATOM 2087 C C . LEU A 1 275 ? 1.632 0.597 -18.894 1.00 92.81 275 LEU A C 1
ATOM 2089 O O . LEU A 1 275 ? 1.504 0.593 -20.112 1.00 92.81 275 LEU A O 1
ATOM 2093 N N . ALA A 1 276 ? 2.127 1.658 -18.257 1.00 92.25 276 ALA A N 1
ATOM 2094 C CA . ALA A 1 276 ? 2.561 2.861 -18.965 1.00 92.25 276 ALA A CA 1
ATOM 2095 C C . ALA A 1 276 ? 3.808 2.614 -19.836 1.00 92.25 276 ALA A C 1
ATOM 2097 O O . ALA A 1 276 ? 3.937 3.194 -20.913 1.00 92.25 276 ALA A O 1
ATOM 2098 N N . ARG A 1 277 ? 4.732 1.757 -19.379 1.00 89.50 277 ARG A N 1
ATOM 2099 C CA . ARG A 1 277 ? 5.983 1.449 -20.088 1.00 89.50 277 ARG A CA 1
ATOM 2100 C C . ARG A 1 277 ? 5.787 0.449 -21.224 1.00 89.50 277 ARG A C 1
ATOM 2102 O O . ARG A 1 277 ? 6.373 0.621 -22.291 1.00 89.50 277 ARG A O 1
ATOM 2109 N N . PHE A 1 278 ? 5.025 -0.607 -20.976 1.00 90.56 278 PHE A N 1
ATOM 2110 C CA . PHE A 1 278 ? 4.875 -1.738 -21.889 1.00 90.56 278 PHE A CA 1
ATOM 2111 C C . PHE A 1 278 ? 3.578 -1.664 -22.707 1.00 90.56 278 PHE A C 1
ATOM 2113 O O . PHE A 1 278 ? 3.508 -2.236 -23.789 1.00 90.56 278 PHE A O 1
ATOM 2120 N N . GLY A 1 279 ? 2.601 -0.870 -22.268 1.00 89.38 279 GLY A N 1
ATOM 2121 C CA . GLY A 1 279 ? 1.265 -0.829 -22.854 1.00 89.38 279 GLY A CA 1
ATOM 2122 C C . GLY A 1 279 ? 0.379 -1.966 -22.341 1.00 89.38 279 GLY A C 1
ATOM 2123 O O . GLY A 1 279 ? 0.729 -2.673 -21.397 1.00 89.38 279 GLY A O 1
ATOM 2124 N N . GLU A 1 280 ? -0.786 -2.130 -22.969 1.00 88.38 280 GLU A N 1
ATOM 2125 C CA . GLU A 1 280 ? -1.702 -3.251 -22.702 1.00 88.38 280 GLU A CA 1
ATOM 2126 C C . GLU A 1 280 ? -1.213 -4.580 -23.297 1.00 88.38 280 GLU A C 1
ATOM 2128 O O . GLU A 1 280 ? -1.702 -5.634 -22.900 1.00 88.38 280 GLU A O 1
ATOM 2133 N N . ASP A 1 281 ? -0.249 -4.537 -24.223 1.00 89.50 281 ASP A N 1
ATOM 2134 C CA . ASP A 1 281 ? 0.228 -5.702 -24.964 1.00 89.50 281 ASP A CA 1
ATOM 2135 C C . ASP A 1 281 ? 1.671 -6.076 -24.556 1.00 89.50 281 ASP A C 1
ATOM 2137 O O . ASP A 1 281 ? 2.628 -5.407 -24.974 1.00 89.50 281 ASP A O 1
ATOM 2141 N N . PRO A 1 282 ? 1.853 -7.126 -23.731 1.00 85.00 282 PRO A N 1
ATOM 2142 C CA . PRO A 1 282 ? 3.176 -7.568 -23.304 1.00 85.00 282 PRO A CA 1
ATOM 2143 C C . PRO A 1 282 ? 4.017 -8.099 -24.473 1.00 85.00 282 PRO A C 1
ATOM 2145 O O . PRO A 1 282 ? 5.226 -7.860 -24.498 1.00 85.00 282 PRO A O 1
ATOM 2148 N N . ASP A 1 283 ? 3.402 -8.727 -25.477 1.00 89.62 283 ASP A N 1
ATOM 2149 C CA . ASP A 1 283 ? 4.122 -9.325 -26.608 1.00 89.62 283 ASP A CA 1
ATOM 2150 C C . ASP A 1 283 ? 4.747 -8.232 -27.485 1.00 89.62 283 ASP A C 1
ATOM 2152 O O . ASP A 1 283 ? 5.901 -8.324 -27.924 1.00 89.62 283 ASP A O 1
ATOM 2156 N N . ALA A 1 284 ? 4.012 -7.135 -27.684 1.00 89.12 284 ALA A N 1
ATOM 2157 C CA . ALA A 1 284 ? 4.520 -5.963 -28.389 1.00 89.12 284 ALA A CA 1
ATOM 2158 C C . ALA A 1 284 ? 5.694 -5.301 -27.646 1.00 89.12 284 ALA A C 1
ATOM 2160 O O . ALA A 1 284 ? 6.641 -4.815 -28.278 1.00 89.12 284 ALA A O 1
ATOM 2161 N N . ALA A 1 285 ? 5.661 -5.283 -26.312 1.00 86.25 285 ALA A N 1
ATOM 2162 C CA . ALA A 1 285 ? 6.754 -4.763 -25.499 1.00 86.25 285 ALA A CA 1
ATOM 2163 C C . ALA A 1 285 ? 8.004 -5.644 -25.575 1.00 86.25 285 ALA A C 1
ATOM 2165 O O . ALA A 1 285 ? 9.107 -5.123 -25.767 1.00 86.25 285 ALA A O 1
ATOM 2166 N N . GLU A 1 286 ? 7.845 -6.963 -25.490 1.00 89.50 286 GLU A N 1
ATOM 2167 C CA . GLU A 1 286 ? 8.952 -7.903 -25.661 1.00 89.50 286 GLU A CA 1
ATOM 2168 C C . GLU A 1 286 ? 9.599 -7.773 -27.039 1.00 89.50 286 GLU A C 1
ATOM 2170 O O . GLU A 1 286 ? 10.827 -7.763 -27.146 1.00 89.50 286 GLU A O 1
ATOM 2175 N N . ALA A 1 287 ? 8.796 -7.614 -28.095 1.00 90.75 287 ALA A N 1
ATOM 2176 C CA . ALA A 1 287 ? 9.307 -7.394 -29.443 1.00 90.75 287 ALA A CA 1
ATOM 2177 C C . ALA A 1 287 ? 10.155 -6.113 -29.537 1.00 90.75 287 ALA A C 1
ATOM 2179 O O . ALA A 1 287 ? 11.233 -6.140 -30.135 1.00 90.75 287 ALA A O 1
ATOM 2180 N N . ARG A 1 288 ? 9.721 -5.015 -28.903 1.00 88.81 288 ARG A N 1
ATOM 2181 C CA . ARG A 1 288 ? 10.496 -3.761 -28.846 1.00 88.81 288 ARG A CA 1
ATOM 2182 C C . ARG A 1 288 ? 11.797 -3.928 -28.074 1.00 88.81 288 ARG A C 1
ATOM 2184 O O . ARG A 1 288 ? 12.843 -3.542 -28.579 1.00 88.81 288 ARG A O 1
ATOM 2191 N N . ILE A 1 289 ? 11.754 -4.551 -26.895 1.00 91.44 289 ILE A N 1
ATOM 2192 C CA . ILE A 1 289 ? 12.962 -4.801 -26.095 1.00 91.44 289 ILE A CA 1
ATOM 2193 C C . ILE A 1 289 ? 13.938 -5.682 -26.876 1.00 91.44 289 ILE A C 1
ATOM 2195 O O . ILE A 1 289 ? 15.138 -5.412 -26.882 1.00 91.44 289 ILE A O 1
ATOM 2199 N N . ARG A 1 290 ? 13.446 -6.717 -27.564 1.00 92.75 290 ARG A N 1
ATOM 2200 C CA . ARG A 1 290 ? 14.272 -7.609 -28.387 1.00 92.75 290 ARG A CA 1
ATOM 2201 C C . ARG A 1 290 ? 14.940 -6.859 -29.540 1.00 92.75 290 ARG A C 1
ATOM 2203 O O . ARG A 1 290 ? 16.117 -7.084 -29.805 1.00 92.75 290 ARG A O 1
ATOM 2210 N N . GLU A 1 291 ? 14.225 -5.952 -30.195 1.00 92.44 291 GLU A N 1
ATOM 2211 C CA . GLU A 1 291 ? 14.787 -5.139 -31.275 1.00 92.44 291 GLU A CA 1
ATOM 2212 C C . GLU A 1 291 ? 15.796 -4.107 -30.745 1.00 92.44 291 GLU A C 1
ATOM 2214 O O . GLU A 1 291 ? 16.911 -4.021 -31.260 1.00 92.44 291 GLU A O 1
ATOM 2219 N N . ASP A 1 292 ? 15.476 -3.399 -29.662 1.00 92.06 292 ASP A N 1
ATOM 2220 C CA . ASP A 1 292 ? 16.376 -2.426 -29.032 1.00 92.06 292 ASP A CA 1
ATOM 2221 C C . ASP A 1 292 ? 17.652 -3.088 -28.496 1.00 92.06 292 ASP A C 1
ATOM 2223 O O . ASP A 1 292 ? 18.757 -2.583 -28.708 1.00 92.06 292 ASP A O 1
ATOM 2227 N N . THR A 1 293 ? 17.530 -4.249 -27.846 1.00 93.19 293 THR A N 1
ATOM 2228 C CA . THR A 1 293 ? 18.687 -5.026 -27.372 1.00 93.19 293 THR A CA 1
ATOM 2229 C C . THR A 1 293 ? 19.513 -5.552 -28.535 1.00 93.19 293 THR A C 1
ATOM 2231 O O . THR A 1 293 ? 20.738 -5.431 -28.501 1.00 93.19 293 THR A O 1
ATOM 2234 N N . ARG A 1 294 ? 18.882 -6.040 -29.612 1.00 93.69 294 ARG A N 1
ATOM 2235 C CA . ARG A 1 294 ? 19.595 -6.426 -30.836 1.00 93.69 294 ARG A CA 1
ATOM 2236 C C . ARG A 1 294 ? 20.353 -5.242 -31.429 1.00 93.69 294 ARG A C 1
ATOM 2238 O O . ARG A 1 294 ? 21.519 -5.388 -31.785 1.00 93.69 294 ARG A O 1
ATOM 2245 N N . GLN A 1 295 ? 19.741 -4.064 -31.507 1.00 93.81 295 GLN A N 1
ATOM 2246 C CA . GLN A 1 295 ? 20.399 -2.863 -32.020 1.00 93.81 295 GLN A CA 1
ATOM 2247 C C . GLN A 1 295 ? 21.520 -2.361 -31.102 1.00 93.81 295 GLN A C 1
ATOM 2249 O O . GLN A 1 295 ? 22.539 -1.883 -31.605 1.00 93.81 295 GLN A O 1
ATOM 2254 N N . ALA A 1 296 ? 21.359 -2.460 -29.782 1.00 95.25 296 ALA A N 1
ATOM 2255 C CA . ALA A 1 296 ? 22.388 -2.099 -28.810 1.00 95.25 296 ALA A CA 1
ATOM 2256 C C . ALA A 1 296 ? 23.593 -3.047 -28.892 1.00 95.25 296 ALA A C 1
ATOM 2258 O O . ALA A 1 296 ? 24.722 -2.578 -29.028 1.00 95.25 296 ALA A O 1
ATOM 2259 N N . LEU A 1 297 ? 23.356 -4.362 -28.929 1.00 94.25 297 LEU A N 1
ATOM 2260 C CA . LEU A 1 297 ? 24.401 -5.374 -29.118 1.00 94.25 297 LEU A CA 1
ATOM 2261 C C . LEU A 1 297 ? 25.106 -5.201 -30.465 1.00 94.25 297 LEU A C 1
ATOM 2263 O O . LEU A 1 297 ? 26.330 -5.209 -30.540 1.00 94.25 297 LEU A O 1
ATOM 2267 N N . LEU A 1 298 ? 24.356 -4.928 -31.536 1.00 93.00 298 LEU A N 1
ATOM 2268 C CA . LEU A 1 298 ? 24.942 -4.611 -32.836 1.00 93.00 298 LEU A CA 1
ATOM 2269 C C . LEU A 1 298 ? 25.743 -3.309 -32.837 1.00 93.00 298 LEU A C 1
ATOM 2271 O O . LEU A 1 298 ? 26.485 -3.101 -33.789 1.00 93.00 298 LEU A O 1
ATOM 2275 N N . LYS A 1 299 ? 25.615 -2.410 -31.858 1.00 96.25 299 LYS A N 1
ATOM 2276 C CA . LYS A 1 299 ? 26.448 -1.198 -31.734 1.00 96.25 299 LYS A CA 1
ATOM 2277 C C . LYS A 1 299 ? 27.691 -1.423 -30.874 1.00 96.25 299 LYS A C 1
ATOM 2279 O O . LYS A 1 299 ? 28.642 -0.659 -31.026 1.00 96.25 299 LYS A O 1
ATOM 2284 N N . ASP A 1 300 ? 27.709 -2.462 -30.044 1.00 96.00 300 ASP A N 1
ATOM 2285 C CA . ASP A 1 300 ? 28.848 -2.800 -29.198 1.00 96.00 300 ASP A CA 1
ATOM 2286 C C . ASP A 1 300 ? 30.021 -3.358 -30.043 1.00 96.00 300 ASP A C 1
ATOM 2288 O O . ASP A 1 300 ? 29.872 -4.374 -30.735 1.00 96.00 300 ASP A O 1
ATOM 2292 N N . PRO A 1 301 ? 31.199 -2.700 -30.046 1.00 94.62 301 PRO A N 1
ATOM 2293 C CA . PRO A 1 301 ? 32.360 -3.164 -30.798 1.00 94.62 301 PRO A CA 1
ATOM 2294 C C . PRO A 1 301 ? 32.908 -4.510 -30.309 1.00 94.62 301 PRO A C 1
ATOM 2296 O O . PRO A 1 301 ? 33.454 -5.250 -31.131 1.00 94.62 301 PRO A O 1
ATOM 2299 N N . GLU A 1 302 ? 32.774 -4.847 -29.025 1.00 95.00 302 GLU A N 1
ATOM 2300 C CA . GLU A 1 302 ? 33.243 -6.134 -28.495 1.00 95.00 302 GLU A CA 1
ATOM 2301 C C . GLU A 1 302 ? 32.333 -7.270 -28.962 1.00 95.00 302 GLU A C 1
ATOM 2303 O O . GLU A 1 302 ? 32.820 -8.272 -29.492 1.00 95.00 302 GLU A O 1
ATOM 2308 N N . PHE A 1 303 ? 31.016 -7.060 -28.915 1.00 95.75 303 PHE A N 1
ATOM 2309 C CA . PHE A 1 303 ? 30.051 -8.003 -29.478 1.00 95.75 303 PHE A CA 1
ATOM 2310 C C . PHE A 1 303 ? 30.259 -8.205 -30.985 1.00 95.75 303 PHE A C 1
ATOM 2312 O O . PHE A 1 303 ? 30.250 -9.333 -31.470 1.00 95.75 303 PHE A O 1
ATOM 2319 N N . ARG A 1 304 ? 30.537 -7.138 -31.748 1.00 93.44 304 ARG A N 1
ATOM 2320 C CA . ARG A 1 304 ? 30.872 -7.263 -33.181 1.00 93.44 304 ARG A CA 1
ATOM 2321 C C . ARG A 1 304 ? 32.121 -8.107 -33.422 1.00 93.44 304 ARG A C 1
ATOM 2323 O O . ARG A 1 304 ? 32.148 -8.874 -34.381 1.00 93.44 304 ARG A O 1
ATOM 2330 N N . LYS A 1 305 ? 33.164 -7.957 -32.600 1.00 94.81 305 LYS A N 1
ATOM 2331 C CA . LYS A 1 305 ? 34.393 -8.758 -32.726 1.00 94.81 305 LYS A CA 1
ATOM 2332 C C . LYS A 1 305 ? 34.124 -10.226 -32.425 1.00 94.81 305 LYS A C 1
ATOM 2334 O O . LYS A 1 305 ? 34.598 -11.067 -33.183 1.00 94.81 305 LYS A O 1
ATOM 2339 N N . GLN A 1 306 ? 33.362 -10.513 -31.370 1.00 93.75 306 GLN A N 1
ATOM 2340 C CA . GLN A 1 306 ? 32.936 -11.872 -31.031 1.00 93.75 306 GLN A CA 1
ATOM 2341 C C . GLN A 1 306 ? 32.099 -12.472 -32.159 1.00 93.75 306 GLN A C 1
ATOM 2343 O O . GLN A 1 306 ? 32.450 -13.525 -32.667 1.00 93.75 306 GLN A O 1
ATOM 2348 N N . LEU A 1 307 ? 31.106 -11.741 -32.668 1.00 94.62 307 LEU A N 1
ATOM 2349 C CA . LEU A 1 307 ? 30.276 -12.192 -33.783 1.00 94.62 307 LEU A CA 1
ATOM 2350 C C . LEU A 1 307 ? 31.101 -12.476 -35.050 1.00 94.62 307 LEU A C 1
ATOM 2352 O O . LEU A 1 307 ? 30.867 -13.466 -35.732 1.00 94.62 307 LEU A O 1
ATOM 2356 N N . ILE A 1 308 ? 32.092 -11.638 -35.374 1.00 93.94 308 ILE A N 1
ATOM 2357 C CA . ILE A 1 308 ? 33.004 -11.887 -36.504 1.00 93.94 308 ILE A CA 1
ATOM 2358 C C . ILE A 1 308 ? 33.914 -13.092 -36.229 1.00 93.94 308 ILE A C 1
ATOM 2360 O O . ILE A 1 308 ? 34.231 -13.833 -37.161 1.00 93.94 308 ILE A O 1
ATOM 2364 N N . ALA A 1 309 ? 34.363 -13.284 -34.988 1.00 91.31 309 ALA A N 1
ATOM 2365 C CA . ALA A 1 309 ? 35.170 -14.435 -34.598 1.00 91.31 309 ALA A CA 1
ATOM 2366 C C . ALA A 1 309 ? 34.365 -15.738 -34.696 1.00 91.31 309 ALA A C 1
ATOM 2368 O O . ALA A 1 309 ? 34.870 -16.697 -35.278 1.00 91.31 309 ALA A O 1
ATOM 2369 N N . ASP A 1 310 ? 33.115 -15.734 -34.235 1.00 91.75 310 ASP A N 1
ATOM 2370 C CA . ASP A 1 310 ? 32.183 -16.859 -34.316 1.00 91.75 310 ASP A CA 1
ATOM 2371 C C . ASP A 1 310 ? 31.847 -17.180 -35.770 1.00 91.75 310 ASP A C 1
ATOM 2373 O O . ASP A 1 310 ? 32.059 -18.308 -36.206 1.00 91.75 310 ASP A O 1
ATOM 2377 N N . LEU A 1 311 ? 31.470 -16.178 -36.574 1.00 90.56 311 LEU A N 1
ATOM 2378 C CA . LEU A 1 311 ? 31.223 -16.363 -38.010 1.00 90.56 311 LEU A CA 1
ATOM 2379 C C . LEU A 1 311 ? 32.470 -16.860 -38.755 1.00 90.56 311 LEU A C 1
ATOM 2381 O O . LEU A 1 311 ? 32.365 -17.654 -39.688 1.00 90.56 311 LEU A O 1
ATOM 2385 N N . ARG A 1 312 ? 33.674 -16.417 -38.364 1.00 89.50 312 ARG A N 1
ATOM 2386 C CA . ARG A 1 312 ? 34.934 -16.921 -38.934 1.00 89.50 312 ARG A CA 1
ATOM 2387 C C . ARG A 1 312 ? 35.219 -18.357 -38.485 1.00 89.50 312 ARG A C 1
ATOM 2389 O O . ARG A 1 312 ? 35.744 -19.125 -39.289 1.00 89.50 312 ARG A O 1
ATOM 2396 N N . GLY A 1 313 ? 34.901 -18.711 -37.243 1.00 85.12 313 GLY A N 1
ATOM 2397 C CA . GLY A 1 313 ? 35.009 -20.072 -36.720 1.00 85.12 313 GLY A CA 1
ATOM 2398 C C . GLY A 1 313 ? 34.049 -21.029 -37.423 1.00 85.12 313 GLY A C 1
ATOM 2399 O O . GLY A 1 313 ? 34.463 -22.101 -37.857 1.00 85.12 313 GLY A O 1
ATOM 2400 N N . GLU A 1 314 ? 32.807 -20.599 -37.631 1.00 82.44 314 GLU A N 1
ATOM 2401 C CA . GLU A 1 314 ? 31.765 -21.354 -38.326 1.00 82.44 314 GLU A CA 1
ATOM 2402 C C . GLU A 1 314 ? 32.073 -21.503 -39.823 1.00 82.44 314 GLU A C 1
ATOM 2404 O O . GLU A 1 314 ? 32.011 -22.606 -40.364 1.00 82.44 314 GLU A O 1
ATOM 2409 N N . ALA A 1 315 ? 32.548 -20.443 -40.487 1.00 74.75 315 ALA A N 1
ATOM 2410 C CA . ALA A 1 315 ? 33.004 -20.521 -41.877 1.00 74.75 315 ALA A CA 1
ATOM 2411 C C . ALA A 1 315 ? 34.263 -21.396 -42.050 1.00 74.75 315 ALA A C 1
ATOM 2413 O O . ALA A 1 315 ? 34.413 -22.065 -43.074 1.00 74.75 315 ALA A O 1
ATOM 2414 N N . ALA A 1 316 ? 35.165 -21.433 -41.061 1.00 70.38 316 ALA A N 1
ATOM 2415 C CA . ALA A 1 316 ? 36.304 -22.357 -41.052 1.00 70.38 316 ALA A CA 1
ATOM 2416 C C . ALA A 1 316 ? 35.884 -23.815 -40.771 1.00 70.38 316 ALA A C 1
ATOM 2418 O O . ALA A 1 316 ? 36.585 -24.740 -41.184 1.00 70.38 316 ALA A O 1
ATOM 2419 N N . ALA A 1 317 ? 34.734 -24.014 -40.121 1.00 63.88 317 ALA A N 1
ATOM 2420 C CA . ALA A 1 317 ? 34.103 -25.310 -39.870 1.00 63.88 317 ALA A CA 1
ATOM 2421 C C . ALA A 1 317 ? 33.083 -25.726 -40.952 1.00 63.88 317 ALA A C 1
ATOM 2423 O O . ALA A 1 317 ? 32.419 -26.746 -40.790 1.00 63.88 317 ALA A O 1
ATOM 2424 N N . GLY A 1 318 ? 32.980 -24.956 -42.044 1.00 54.69 318 GLY A N 1
ATOM 2425 C CA . GLY A 1 318 ? 31.896 -24.972 -43.024 1.00 54.69 318 GLY A CA 1
ATOM 2426 C C . GLY A 1 318 ? 31.204 -26.314 -43.310 1.00 54.69 318 GLY A C 1
ATOM 2427 O O . GLY A 1 318 ? 31.834 -27.299 -43.698 1.00 54.69 318 GLY A O 1
ATOM 2428 N N . GLU A 1 319 ? 29.877 -26.239 -43.188 1.00 60.78 319 GLU A N 1
ATOM 2429 C CA . GLU A 1 319 ? 28.695 -26.838 -43.851 1.00 60.78 319 GLU A CA 1
ATOM 2430 C C . GLU A 1 319 ? 28.825 -27.854 -45.017 1.00 60.78 319 GLU A C 1
ATOM 2432 O O . GLU A 1 319 ? 27.812 -28.306 -45.533 1.00 60.78 319 GLU A O 1
ATOM 2437 N N . ASN A 1 320 ? 30.015 -28.274 -45.454 1.00 54.59 320 ASN A N 1
ATOM 2438 C CA . ASN A 1 320 ? 30.202 -29.378 -46.415 1.00 54.59 320 ASN A CA 1
ATOM 2439 C C . ASN A 1 320 ? 31.497 -30.188 -46.209 1.00 54.59 320 ASN A C 1
ATOM 2441 O O . ASN A 1 320 ? 31.903 -30.969 -47.074 1.00 54.59 320 ASN A O 1
ATOM 2445 N N . GLY A 1 321 ? 32.170 -30.042 -45.069 1.00 51.50 321 GLY A N 1
ATOM 2446 C CA . GLY A 1 321 ? 33.250 -30.945 -44.687 1.00 51.50 321 GLY A CA 1
ATOM 2447 C C . GLY A 1 321 ? 32.733 -32.026 -43.742 1.00 51.50 321 GLY A C 1
ATOM 2448 O O . GLY A 1 321 ? 32.585 -31.716 -42.563 1.00 51.50 321 GLY A O 1
ATOM 2449 N N . PRO A 1 322 ? 32.502 -33.289 -44.164 1.00 47.75 322 PRO A N 1
ATOM 2450 C CA . PRO A 1 322 ? 32.389 -34.366 -43.186 1.00 47.75 322 PRO A CA 1
ATOM 2451 C C . PRO A 1 322 ? 33.613 -34.295 -42.274 1.00 47.75 322 PRO A C 1
ATOM 2453 O O . PRO A 1 322 ? 34.721 -34.043 -42.769 1.00 47.75 322 PRO A O 1
ATOM 2456 N N . ALA A 1 323 ? 33.414 -34.497 -40.965 1.00 54.00 323 ALA A N 1
ATOM 2457 C CA . ALA A 1 323 ? 34.505 -34.622 -40.011 1.00 54.00 323 ALA A CA 1
ATOM 2458 C C . ALA A 1 323 ? 35.577 -35.491 -40.665 1.00 54.00 323 ALA A C 1
ATOM 2460 O O . ALA A 1 323 ? 35.331 -36.657 -40.981 1.00 54.00 323 ALA A O 1
ATOM 2461 N N . ARG A 1 324 ? 36.745 -34.908 -40.955 1.00 52.84 324 ARG A N 1
ATOM 2462 C CA . ARG A 1 324 ? 37.896 -35.668 -41.424 1.00 52.84 324 ARG A CA 1
ATOM 2463 C C . ARG A 1 324 ? 38.391 -36.483 -40.235 1.00 52.84 324 ARG A C 1
ATOM 2465 O O . ARG A 1 324 ? 39.457 -36.222 -39.689 1.00 52.84 324 ARG A O 1
ATOM 2472 N N . THR A 1 325 ? 37.630 -37.503 -39.852 1.00 55.03 325 THR A N 1
ATOM 2473 C CA . THR A 1 325 ? 38.171 -38.729 -39.296 1.00 55.03 325 THR A CA 1
ATOM 2474 C C . THR A 1 325 ? 39.034 -39.319 -40.404 1.00 55.03 325 THR A C 1
ATOM 2476 O O . THR A 1 325 ? 38.633 -40.179 -41.183 1.00 55.03 325 THR A O 1
ATOM 2479 N N . THR A 1 326 ? 40.253 -38.795 -40.539 1.00 53.25 326 THR A N 1
ATOM 2480 C CA . THR A 1 326 ? 41.310 -39.451 -41.298 1.00 53.25 326 THR A CA 1
ATOM 2481 C C . THR A 1 326 ? 41.705 -40.704 -40.529 1.00 53.25 326 THR A C 1
ATOM 2483 O O . THR A 1 326 ? 42.777 -40.777 -39.931 1.00 53.25 326 THR A O 1
ATOM 2486 N N . THR A 1 327 ? 40.835 -41.708 -40.524 1.00 56.97 327 THR A N 1
ATOM 2487 C CA . THR A 1 327 ? 41.237 -43.078 -40.262 1.00 56.97 327 THR A CA 1
ATOM 2488 C C . THR A 1 327 ? 42.120 -43.447 -41.446 1.00 56.97 327 THR A C 1
ATOM 2490 O O . THR A 1 327 ? 41.636 -43.737 -42.538 1.00 56.97 327 THR A O 1
ATOM 2493 N N . ARG A 1 328 ? 43.441 -43.315 -41.277 1.00 56.19 328 ARG A N 1
ATOM 2494 C CA . ARG A 1 328 ? 44.436 -43.783 -42.246 1.00 56.19 328 ARG A CA 1
ATOM 2495 C C . ARG A 1 328 ? 44.300 -45.300 -42.357 1.00 56.19 328 ARG A C 1
ATOM 2497 O O . ARG A 1 328 ? 44.959 -46.030 -41.622 1.00 56.19 328 ARG A O 1
ATOM 2504 N N . LEU A 1 329 ? 43.446 -45.781 -43.257 1.00 59.28 329 LEU A N 1
ATOM 2505 C CA . LEU A 1 329 ? 43.505 -47.177 -43.661 1.00 59.28 329 LEU A CA 1
ATOM 2506 C C . LEU A 1 329 ? 44.721 -47.366 -44.583 1.00 59.28 329 LEU A C 1
ATOM 2508 O O . LEU A 1 329 ? 44.907 -46.582 -45.518 1.00 59.28 329 LEU A O 1
ATOM 2512 N N . PRO A 1 330 ? 45.577 -48.368 -44.317 1.00 54.28 330 PRO A N 1
ATOM 2513 C CA . PRO A 1 330 ? 46.729 -48.661 -45.155 1.00 54.28 330 PRO A CA 1
ATOM 2514 C C . PRO A 1 330 ? 46.292 -49.058 -46.571 1.00 54.28 330 PRO A C 1
ATOM 2516 O O . PRO A 1 330 ? 45.234 -49.648 -46.790 1.00 54.28 330 PRO A O 1
ATOM 2519 N N . GLN A 1 331 ? 47.151 -48.745 -47.540 1.00 56.97 331 GLN A N 1
ATOM 2520 C CA . GLN A 1 331 ? 46.929 -48.807 -48.991 1.00 56.97 331 GLN A CA 1
ATOM 2521 C C . GLN A 1 331 ? 46.640 -50.219 -49.559 1.00 56.97 331 GLN A C 1
ATOM 2523 O O . GLN A 1 331 ? 46.522 -50.385 -50.771 1.00 56.97 331 GLN A O 1
ATOM 2528 N N . SER A 1 332 ? 46.509 -51.246 -48.716 1.00 59.78 332 SER A N 1
ATOM 2529 C CA . SER A 1 332 ? 46.301 -52.640 -49.120 1.00 59.78 332 SER A CA 1
ATOM 2530 C C . SER A 1 332 ? 44.833 -53.053 -49.303 1.00 59.78 332 SER A C 1
ATOM 2532 O O . SER A 1 332 ? 44.591 -54.158 -49.778 1.00 59.78 332 SER A O 1
ATOM 2534 N N . LEU A 1 333 ? 43.851 -52.195 -48.989 1.00 55.81 333 LEU A N 1
ATOM 2535 C CA . LEU A 1 333 ? 42.416 -52.538 -49.072 1.00 55.81 333 LEU A CA 1
ATOM 2536 C C . LEU A 1 333 ? 41.639 -51.879 -50.229 1.00 55.81 333 LEU A C 1
ATOM 2538 O O . LEU A 1 333 ? 40.473 -52.191 -50.435 1.00 55.81 333 LEU A O 1
ATOM 2542 N N . ALA A 1 334 ? 42.260 -51.017 -51.040 1.00 56.81 334 ALA A N 1
ATOM 2543 C CA . ALA A 1 334 ? 41.558 -50.261 -52.091 1.00 56.81 334 ALA A CA 1
ATOM 2544 C C . ALA A 1 334 ? 41.326 -51.034 -53.412 1.00 56.81 334 ALA A C 1
ATOM 2546 O O . ALA A 1 334 ? 40.999 -50.426 -54.433 1.00 56.81 334 ALA A O 1
ATOM 2547 N N . ARG A 1 335 ? 41.529 -52.359 -53.445 1.00 53.62 335 ARG A N 1
ATOM 2548 C CA . ARG A 1 335 ? 41.528 -53.130 -54.702 1.00 53.62 335 ARG A CA 1
ATOM 2549 C C . ARG A 1 335 ? 40.817 -54.483 -54.609 1.00 53.62 335 ARG A C 1
ATOM 2551 O O . ARG A 1 335 ? 41.367 -55.506 -54.987 1.00 53.62 335 ARG A O 1
ATOM 2558 N N . ALA A 1 336 ? 39.575 -54.475 -54.146 1.00 52.75 336 ALA A N 1
ATOM 2559 C CA . ALA A 1 336 ? 38.593 -55.519 -54.437 1.00 52.75 336 ALA A CA 1
ATOM 2560 C C . ALA A 1 336 ? 37.232 -54.810 -54.515 1.00 52.75 336 ALA A C 1
ATOM 2562 O O . ALA A 1 336 ? 36.779 -54.238 -53.534 1.00 52.75 336 ALA A O 1
ATOM 2563 N N . GLY A 1 337 ? 36.684 -54.571 -55.710 1.00 49.12 337 GLY A N 1
ATOM 2564 C CA . GLY A 1 337 ? 35.763 -55.531 -56.330 1.00 49.12 337 GLY A CA 1
ATOM 2565 C C . GLY A 1 337 ? 34.490 -55.580 -55.480 1.00 49.12 337 GLY A C 1
ATOM 2566 O O . GLY A 1 337 ? 34.456 -56.286 -54.488 1.00 49.12 337 GLY A O 1
ATOM 2567 N N . GLY A 1 338 ? 33.496 -54.720 -55.694 1.00 51.34 338 GLY A N 1
ATOM 2568 C CA . GLY A 1 338 ? 32.627 -54.765 -56.865 1.00 51.34 338 GLY A CA 1
ATOM 2569 C C . GLY A 1 338 ? 31.604 -55.887 -56.688 1.00 51.34 338 GLY A C 1
ATOM 2570 O O . GLY A 1 338 ? 31.971 -57.033 -56.893 1.00 51.34 338 GLY A O 1
ATOM 2571 N N . SER A 1 339 ? 30.364 -55.557 -56.299 1.00 41.16 339 SER A N 1
ATOM 2572 C CA . SER A 1 339 ? 29.135 -56.326 -56.586 1.00 41.16 339 SER A CA 1
ATOM 2573 C C . SER A 1 339 ? 27.967 -55.872 -55.693 1.00 41.16 339 SER A C 1
ATOM 2575 O O . SER A 1 339 ? 27.885 -56.259 -54.537 1.00 41.16 339 SER A O 1
ATOM 2577 N N . ASN A 1 340 ? 27.044 -55.142 -56.325 1.00 44.75 340 ASN A N 1
ATOM 2578 C CA . ASN A 1 340 ? 25.624 -55.485 -56.439 1.00 44.75 340 ASN A CA 1
ATOM 2579 C C . ASN A 1 340 ? 24.678 -55.387 -55.220 1.00 44.75 340 ASN A C 1
ATOM 2581 O O . ASN A 1 340 ? 24.945 -55.886 -54.136 1.00 44.75 340 ASN A O 1
ATOM 2585 N N . LEU A 1 341 ? 23.478 -54.901 -55.563 1.00 44.19 341 LEU A N 1
ATOM 2586 C CA . LEU A 1 341 ? 22.164 -55.205 -54.985 1.00 44.19 341 LEU A CA 1
ATOM 2587 C C . LEU A 1 341 ? 21.720 -54.455 -53.725 1.00 44.19 341 LEU A C 1
ATOM 2589 O O . LEU A 1 341 ? 22.063 -54.801 -52.604 1.00 44.19 341 LEU A O 1
ATOM 2593 N N . GLY A 1 342 ? 20.756 -53.564 -53.970 1.00 47.84 342 GLY A N 1
ATOM 2594 C CA . GLY A 1 342 ? 19.548 -53.488 -53.161 1.00 47.84 342 GLY A CA 1
ATOM 2595 C C . GLY A 1 342 ? 19.623 -52.529 -51.986 1.00 47.84 342 GLY A C 1
ATOM 2596 O O . GLY A 1 342 ? 20.277 -52.795 -50.988 1.00 47.84 342 GLY A O 1
ATOM 2597 N N . VAL A 1 343 ? 18.861 -51.447 -52.077 1.00 45.22 343 VAL A N 1
ATOM 2598 C CA . VAL A 1 343 ? 17.653 -51.249 -51.264 1.00 45.22 343 VAL A CA 1
ATOM 2599 C C . VAL A 1 343 ? 17.227 -49.798 -51.449 1.00 45.22 343 VAL A C 1
ATOM 2601 O O . VAL A 1 343 ? 18.013 -48.867 -51.282 1.00 45.22 343 VAL A O 1
ATOM 2604 N N . GLU A 1 344 ? 15.967 -49.651 -51.838 1.00 50.75 344 GLU A N 1
ATOM 2605 C CA . GLU A 1 344 ? 15.151 -48.457 -51.681 1.00 50.75 344 GLU A CA 1
ATOM 2606 C C . GLU A 1 344 ? 15.468 -47.769 -50.349 1.00 50.75 344 GLU A C 1
ATOM 2608 O O . GLU A 1 344 ? 15.061 -48.222 -49.280 1.00 50.75 344 GLU A O 1
ATOM 2613 N N . ARG A 1 345 ? 16.209 -46.664 -50.390 1.00 47.56 345 ARG A N 1
ATOM 2614 C CA . ARG A 1 345 ? 16.257 -45.744 -49.262 1.00 47.56 345 ARG A CA 1
ATOM 2615 C C . ARG A 1 345 ? 15.294 -44.627 -49.616 1.00 47.56 345 ARG A C 1
ATOM 2617 O O . ARG A 1 345 ? 15.649 -43.702 -50.337 1.00 47.56 345 ARG A O 1
ATOM 2624 N N . GLY A 1 346 ? 14.046 -44.827 -49.198 1.00 48.47 346 GLY A N 1
ATOM 2625 C CA . GLY A 1 346 ? 13.012 -43.813 -49.279 1.00 48.47 346 GLY A CA 1
ATOM 2626 C C . GLY A 1 346 ? 13.512 -42.511 -48.669 1.00 48.47 346 GLY A C 1
ATOM 2627 O O . GLY A 1 346 ? 14.187 -42.517 -47.635 1.00 48.47 346 GLY A O 1
ATOM 2628 N N . ASP A 1 347 ? 13.174 -41.417 -49.341 1.00 51.09 347 ASP A N 1
ATOM 2629 C CA . ASP A 1 347 ? 13.190 -40.071 -48.795 1.00 51.09 347 ASP A CA 1
ATOM 2630 C C . ASP A 1 347 ? 12.345 -40.046 -47.516 1.00 51.09 347 ASP A C 1
ATOM 2632 O O . ASP A 1 347 ? 11.142 -39.794 -47.528 1.00 51.09 347 ASP A O 1
ATOM 2636 N N . HIS A 1 348 ? 12.987 -40.321 -46.386 1.00 50.75 348 HIS A N 1
ATOM 2637 C CA . HIS A 1 348 ? 12.497 -39.940 -45.076 1.00 50.75 348 HIS A CA 1
ATOM 2638 C C . HIS A 1 348 ? 12.986 -38.515 -44.808 1.00 50.75 348 HIS A C 1
ATOM 2640 O O . HIS A 1 348 ? 13.858 -38.271 -43.979 1.00 50.75 348 HIS A O 1
ATOM 2646 N N . VAL A 1 349 ? 12.366 -37.552 -45.496 1.00 51.41 349 VAL A N 1
ATOM 2647 C CA . VAL A 1 349 ? 12.153 -36.221 -44.918 1.00 51.41 349 VAL A CA 1
ATOM 2648 C C . VAL A 1 349 ? 11.073 -36.414 -43.852 1.00 51.41 349 VAL A C 1
ATOM 2650 O O . VAL A 1 349 ? 9.899 -36.101 -44.039 1.00 51.41 349 VAL A O 1
ATOM 2653 N N . VAL A 1 350 ? 11.458 -37.062 -42.750 1.00 54.78 350 VAL A N 1
ATOM 2654 C CA . VAL A 1 350 ? 10.725 -36.932 -41.496 1.00 54.78 350 VAL A CA 1
ATOM 2655 C C . VAL A 1 350 ? 11.014 -35.513 -41.063 1.00 54.78 350 VAL A C 1
ATOM 2657 O O . VAL A 1 350 ? 12.095 -35.220 -40.564 1.00 54.78 350 VAL A O 1
ATOM 2660 N N . ASN A 1 351 ? 10.056 -34.628 -41.321 1.00 52.31 351 ASN A N 1
ATOM 2661 C CA . ASN A 1 351 ? 9.897 -33.447 -40.499 1.00 52.31 351 ASN A CA 1
ATOM 2662 C C . ASN A 1 351 ? 9.819 -33.951 -39.060 1.00 52.31 351 ASN A C 1
ATOM 2664 O O . ASN A 1 351 ? 8.836 -34.580 -38.658 1.00 52.31 351 ASN A O 1
ATOM 2668 N N . ASP A 1 352 ? 10.916 -33.763 -38.343 1.00 51.28 352 ASP A N 1
ATOM 2669 C CA . ASP A 1 352 ? 11.018 -33.974 -36.916 1.00 51.28 352 ASP A CA 1
ATOM 2670 C C . ASP A 1 352 ? 10.111 -32.938 -36.237 1.00 51.28 352 ASP A C 1
ATOM 2672 O O . ASP A 1 352 ? 10.525 -31.852 -35.854 1.00 51.28 352 ASP A O 1
ATOM 2676 N N . ASN A 1 353 ? 8.813 -33.245 -36.183 1.00 52.16 353 ASN A N 1
ATOM 2677 C CA . ASN A 1 353 ? 7.776 -32.425 -35.553 1.00 52.16 353 ASN A CA 1
ATOM 2678 C C . ASN A 1 353 ? 7.808 -32.539 -34.015 1.00 52.16 353 ASN A C 1
ATOM 2680 O O . ASN A 1 353 ? 6.811 -32.238 -33.351 1.00 52.16 353 ASN A O 1
ATOM 2684 N N . SER A 1 354 ? 8.916 -32.999 -33.430 1.00 62.16 354 SER A N 1
ATOM 2685 C CA . SER A 1 354 ? 9.058 -33.109 -31.979 1.00 62.16 354 SER A CA 1
ATOM 2686 C C . SER A 1 354 ? 8.943 -31.736 -31.305 1.00 62.16 354 SER A C 1
ATOM 2688 O O . SER A 1 354 ? 8.190 -31.617 -30.337 1.00 62.16 354 SER A O 1
ATOM 2690 N N . ASP A 1 355 ? 9.503 -30.679 -31.898 1.00 58.69 355 ASP A N 1
ATOM 2691 C CA . ASP A 1 355 ? 9.381 -29.308 -31.374 1.00 58.69 355 ASP A CA 1
ATOM 2692 C C . ASP A 1 355 ? 7.941 -28.772 -31.407 1.00 58.69 355 ASP A C 1
ATOM 2694 O O . ASP A 1 355 ? 7.506 -28.056 -30.502 1.00 58.69 355 ASP A O 1
ATOM 2698 N N . GLN A 1 356 ? 7.149 -29.168 -32.407 1.00 66.88 356 GLN A N 1
ATOM 2699 C CA . GLN A 1 356 ? 5.768 -28.699 -32.529 1.00 66.88 356 GLN A CA 1
ATOM 2700 C C . GLN A 1 356 ? 4.827 -29.396 -31.533 1.00 66.88 356 GLN A C 1
ATOM 2702 O O . GLN A 1 356 ? 3.847 -28.801 -31.090 1.00 66.88 356 GLN A O 1
ATOM 2707 N N . SER A 1 357 ? 5.159 -30.621 -31.108 1.00 67.12 357 SER A N 1
ATOM 2708 C CA . SER A 1 357 ? 4.398 -31.348 -30.081 1.00 67.12 357 SER A CA 1
ATOM 2709 C C . SER A 1 357 ? 4.614 -30.815 -28.658 1.00 67.12 357 SER A C 1
ATOM 2711 O O . SER A 1 357 ? 3.706 -30.900 -27.831 1.00 67.12 357 SER A O 1
ATOM 2713 N N . VAL A 1 358 ? 5.776 -30.212 -28.377 1.00 68.00 358 VAL A N 1
ATOM 2714 C CA . VAL A 1 358 ? 6.056 -29.567 -27.082 1.00 68.00 358 VAL A CA 1
ATOM 2715 C C . VAL A 1 358 ? 5.316 -28.231 -26.972 1.00 68.00 358 VAL A C 1
ATOM 2717 O O . VAL A 1 358 ? 4.788 -27.910 -25.908 1.00 68.00 358 VAL A O 1
ATOM 2720 N N . ALA A 1 359 ? 5.207 -27.483 -28.074 1.00 71.94 359 ALA A N 1
ATOM 2721 C CA . ALA A 1 35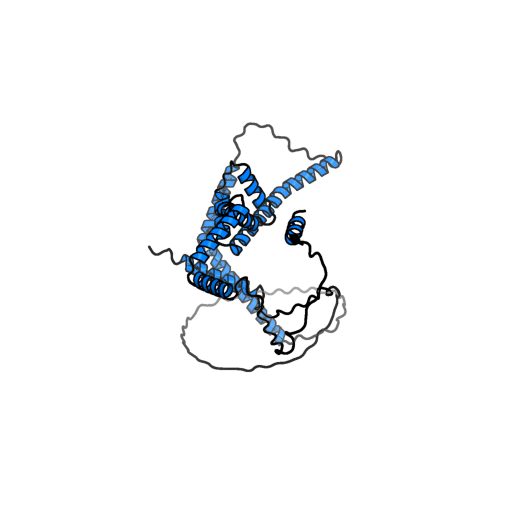9 ? 4.457 -26.228 -28.105 1.00 71.94 359 ALA A CA 1
ATOM 2722 C C . ALA A 1 359 ? 2.946 -26.435 -27.871 1.00 71.94 359 ALA A C 1
ATOM 2724 O O . ALA A 1 359 ? 2.343 -25.695 -27.097 1.00 71.94 359 ALA A O 1
ATOM 2725 N N . ASP A 1 360 ? 2.346 -27.473 -28.465 1.00 75.50 360 ASP A N 1
ATOM 2726 C CA . ASP A 1 360 ? 0.908 -27.760 -28.314 1.00 75.50 360 ASP A CA 1
ATOM 2727 C C . ASP A 1 360 ? 0.529 -28.285 -26.914 1.00 75.50 360 ASP A C 1
ATOM 2729 O O . ASP A 1 360 ? -0.607 -28.112 -26.469 1.00 75.50 360 ASP A O 1
ATOM 2733 N N . ALA A 1 361 ? 1.469 -28.900 -26.188 1.00 72.12 361 ALA A N 1
ATOM 2734 C CA . ALA A 1 361 ? 1.239 -29.382 -24.824 1.00 72.12 361 ALA A CA 1
ATOM 2735 C C . ALA A 1 361 ? 1.250 -28.262 -23.767 1.00 72.12 361 ALA A C 1
ATOM 2737 O O . ALA A 1 361 ? 0.730 -28.460 -22.674 1.00 72.12 361 ALA A O 1
ATOM 2738 N N . ALA A 1 362 ? 1.822 -27.096 -24.078 1.00 67.88 362 ALA A N 1
ATOM 2739 C CA . ALA A 1 362 ? 1.880 -25.960 -23.156 1.00 67.88 362 ALA A CA 1
ATOM 2740 C C . ALA A 1 362 ? 0.632 -25.054 -23.211 1.00 67.88 362 ALA A C 1
ATOM 2742 O O . ALA A 1 362 ? 0.474 -24.187 -22.355 1.00 67.88 362 ALA A O 1
ATOM 2743 N N . TRP A 1 363 ? -0.244 -25.244 -24.206 1.00 64.81 363 TRP A N 1
ATOM 2744 C CA . TRP A 1 363 ? -1.408 -24.382 -24.467 1.00 64.81 363 TRP A CA 1
ATOM 2745 C C . TRP A 1 363 ? -2.767 -25.097 -24.334 1.00 64.81 363 TRP A C 1
ATOM 2747 O O . TRP A 1 363 ? -3.799 -24.546 -24.723 1.00 64.81 363 TRP A O 1
ATOM 2757 N N . ARG A 1 364 ? -2.790 -26.303 -23.755 1.00 50.94 364 ARG A N 1
ATOM 2758 C CA . ARG A 1 364 ? -4.000 -26.959 -23.230 1.00 50.94 364 ARG A CA 1
ATOM 2759 C C . ARG A 1 364 ? -3.907 -27.073 -21.721 1.00 50.94 364 ARG A C 1
ATOM 2761 O O . ARG A 1 364 ? -4.969 -26.915 -21.081 1.00 50.94 364 ARG A O 1
#

Secondary structure (DSSP, 8-state):
--SSSHHHHHHHHHHHHHHHHHHHHTT--------------------------------------------------------------------------------------HHHHHHHHHHHHHHHHHHHHHHHHHHHHHHS-HHHHHHHHHHHHHHHHHHHTTS-----------------TTT-HHHHHHHHHHHHHHHHHHHHHHHHHHHHHHHHHHH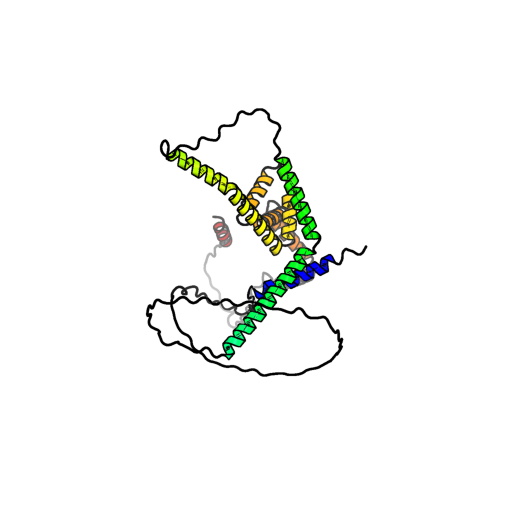HHHHTHHHHHHHHHHHTS-TT-HHHHHHHHHHHHSSSHHHHHHHHHHHHHHHHHH-S-HHHHHHHHHHHHHHHHTT-HHHHHHHHHHHHHHHHT-TT----------TTSS------------------THHHHHHHHT--